Protein AF-A0A6B3UKF0-F1 (afdb_monomer_lite)

Foldseek 3Di:
DDDDDDDDDPPPPPPPPPDVVVVVVVVVVVVVVQVLLQLLQLLLLVVVQVLQVVLCVQPVAGQPLVVQPQVHKAKEKAADPVLLVVCQVVADPVPDDHHYDYCVSNQVSSCVRPHPPDDRDHRPDPDDPDDRRIWMWMDHNQRKIKIKDWGQDDDPFWDDPDNSIIMAMDIDPRDDPPDCVVVPHHDDPQPPVNVVVSNVSSVVSVVVVVVVVVVVPD

Secondary structure (DSSP, 8-state):
-------------------HHHHHHHHHHHHHHHHHHHHHHHHHHHHHHHHHHHHHHHHSS-TTGGGS-TTS-EEEEES-HHHHHHHGGG--TTS----EEEHHHHHHHHHHHH-TT------S-SS-SSS-SSEEEEE-TTS-EEEEEEESS--TT-EEEETTEEEEEEE-SSS----TTTTSSS-----HHHHHHHHHHHHHHHHHHHHHHHHTT-

Radius of gyration: 22.62 Å; chains: 1; bounding box: 67×64×57 Å

Sequence (218 aa):
MSRRWLGAVVAAVALSATSGAGARGLADMEARYQQSASAKRVNDVHKIADLLEAYYARTGRLPLDQRIPPSGYLTVIVGAPKVERRLQPRGNPLGREAPVLASAEMLAALREALGPEVRLPVDPQKAPNGPPNAYYVRFRPNGQYLVTGFLRQPYDFTIQVAPDVYVYALRSEIGDWGDPWDHARVTRQVPQTEREAIRAAGAAEDRRFGQWVDGAGN

Structure (mmCIF, N/CA/C/O backbone):
data_AF-A0A6B3UKF0-F1
#
_entry.id   AF-A0A6B3UKF0-F1
#
loop_
_atom_site.group_PDB
_atom_site.id
_atom_site.type_symbol
_atom_site.label_atom_id
_atom_site.label_alt_id
_atom_site.label_comp_id
_atom_site.label_asym_id
_atom_site.label_entity_id
_atom_site.label_seq_id
_atom_si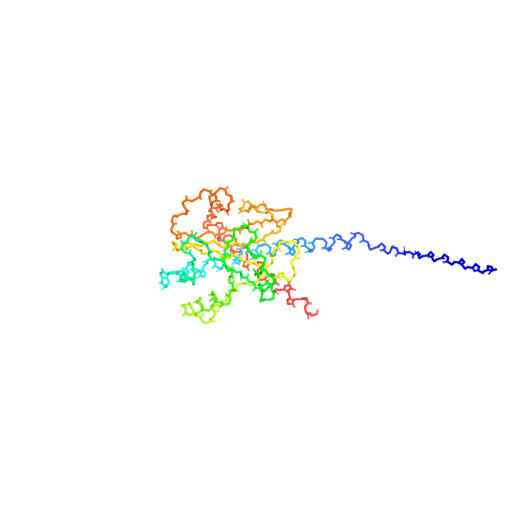te.pdbx_PDB_ins_code
_atom_site.Cartn_x
_atom_site.Cartn_y
_atom_site.Cartn_z
_atom_site.occupancy
_atom_site.B_iso_or_equiv
_atom_site.auth_seq_id
_atom_site.auth_comp_id
_atom_site.auth_asym_id
_atom_site.auth_atom_id
_atom_site.pdbx_PDB_model_num
ATOM 1 N N . MET A 1 1 ? 44.001 46.838 -36.941 1.00 39.31 1 MET A N 1
ATOM 2 C CA . MET A 1 1 ? 44.865 45.893 -37.684 1.00 39.31 1 MET A CA 1
ATOM 3 C C . MET A 1 1 ? 44.690 44.505 -37.099 1.00 39.31 1 MET A C 1
ATOM 5 O O . MET A 1 1 ? 44.694 44.343 -35.889 1.00 39.31 1 MET A O 1
ATOM 9 N N . SER A 1 2 ? 44.428 43.550 -37.981 1.00 40.06 2 SER A N 1
ATOM 10 C CA . SER A 1 2 ? 43.886 42.214 -37.744 1.00 40.06 2 SER A CA 1
ATOM 11 C C . SER A 1 2 ? 44.931 41.181 -37.320 1.00 40.06 2 SER A C 1
ATOM 13 O O . SER A 1 2 ? 45.980 41.083 -37.958 1.00 40.06 2 SER A O 1
ATOM 15 N N . ARG A 1 3 ? 44.580 40.297 -36.379 1.00 41.91 3 ARG A N 1
ATOM 16 C CA . ARG A 1 3 ? 45.147 38.942 -36.311 1.00 41.91 3 ARG A CA 1
ATOM 17 C C . ARG A 1 3 ? 44.027 37.908 -36.222 1.00 41.91 3 ARG A C 1
ATOM 19 O O . ARG A 1 3 ? 43.230 37.900 -35.294 1.00 41.91 3 ARG A O 1
ATOM 26 N N . ARG A 1 4 ? 43.991 37.085 -37.270 1.00 46.22 4 ARG A N 1
ATOM 27 C CA . ARG A 1 4 ? 43.175 35.889 -37.482 1.00 46.22 4 ARG A CA 1
ATOM 28 C C . ARG A 1 4 ? 43.548 34.831 -36.441 1.00 46.22 4 ARG A C 1
ATOM 30 O O . ARG A 1 4 ? 44.738 34.617 -36.235 1.00 46.22 4 ARG A O 1
ATOM 37 N N . TRP A 1 5 ? 42.564 34.124 -35.893 1.00 34.47 5 TRP A N 1
ATOM 38 C CA . TRP A 1 5 ? 42.748 32.778 -35.345 1.00 34.47 5 TRP A CA 1
ATOM 39 C C . TRP A 1 5 ? 41.629 31.883 -35.879 1.00 34.47 5 TRP A C 1
ATOM 41 O O . TRP A 1 5 ? 40.492 31.914 -35.420 1.00 34.47 5 TRP A O 1
ATOM 51 N N . LEU A 1 6 ? 41.980 31.145 -36.931 1.00 40.97 6 LEU A N 1
ATOM 52 C CA . LEU A 1 6 ? 41.299 29.946 -37.400 1.00 40.97 6 LEU A CA 1
ATOM 53 C C . LEU A 1 6 ? 41.787 28.792 -36.523 1.00 40.97 6 LEU A C 1
ATOM 55 O O . LEU A 1 6 ? 42.985 28.531 -36.469 1.00 40.97 6 LEU A O 1
ATOM 59 N N . GLY A 1 7 ? 40.863 28.103 -35.867 1.00 31.27 7 GLY A N 1
ATOM 60 C CA . GLY A 1 7 ? 41.139 26.878 -35.127 1.00 31.27 7 GLY A CA 1
ATOM 61 C C . GLY A 1 7 ? 39.889 26.016 -35.115 1.00 31.27 7 GLY A C 1
ATOM 62 O O . GLY A 1 7 ? 39.153 26.002 -34.136 1.00 31.27 7 GLY A O 1
ATOM 63 N N . ALA A 1 8 ? 39.613 25.358 -36.240 1.00 42.12 8 ALA A N 1
ATOM 64 C CA . ALA A 1 8 ? 38.575 24.345 -36.330 1.00 42.12 8 ALA A CA 1
ATOM 65 C C . ALA A 1 8 ? 39.009 23.120 -35.513 1.00 42.12 8 ALA A C 1
ATOM 67 O O . ALA A 1 8 ? 39.946 22.419 -35.890 1.00 42.12 8 ALA A O 1
ATOM 68 N N . VAL A 1 9 ? 38.328 22.864 -34.397 1.00 35.94 9 VAL A N 1
ATOM 69 C CA . VAL A 1 9 ? 38.415 21.586 -33.687 1.00 35.94 9 VAL A CA 1
ATOM 70 C C . VAL A 1 9 ? 37.334 20.682 -34.268 1.00 35.94 9 VAL A C 1
ATOM 72 O O . VAL A 1 9 ? 36.168 20.758 -33.889 1.00 35.94 9 VAL A O 1
ATOM 75 N N . VAL A 1 10 ? 37.717 19.837 -35.224 1.00 38.47 10 VAL A N 1
ATOM 76 C CA . VAL A 1 10 ? 36.914 18.674 -35.607 1.00 38.47 10 VAL A CA 1
ATOM 77 C C . VAL A 1 10 ? 37.175 17.605 -34.553 1.00 38.47 10 VAL A C 1
ATOM 79 O O . VAL A 1 10 ? 38.181 16.900 -34.598 1.00 38.47 10 VAL A O 1
ATOM 82 N N . ALA A 1 11 ? 36.286 17.510 -33.568 1.00 38.12 11 ALA A N 1
ATOM 83 C CA . ALA A 1 11 ? 36.244 16.358 -32.683 1.00 38.12 11 ALA A CA 1
ATOM 84 C C . ALA A 1 11 ? 35.596 15.201 -33.454 1.00 38.12 11 ALA A C 1
ATOM 86 O O . ALA A 1 11 ? 34.376 15.139 -33.606 1.00 38.12 11 ALA A O 1
ATOM 87 N N . ALA A 1 12 ? 36.423 14.296 -33.973 1.00 39.84 12 ALA A N 1
ATOM 88 C CA . ALA A 1 12 ? 35.963 12.998 -34.435 1.00 39.84 12 ALA A CA 1
ATOM 89 C C . ALA A 1 12 ? 35.474 12.206 -33.212 1.00 39.84 12 ALA A C 1
ATOM 91 O O . ALA A 1 12 ? 36.267 11.641 -32.460 1.00 39.84 12 ALA A O 1
ATOM 92 N N . VAL A 1 13 ? 34.159 12.198 -32.987 1.00 43.94 13 VAL A N 1
ATOM 93 C CA . VAL A 1 13 ? 33.532 11.258 -32.058 1.00 43.94 13 VAL A CA 1
ATOM 94 C C . VAL A 1 13 ? 33.621 9.885 -32.710 1.00 43.94 13 VAL A C 1
ATOM 96 O O . VAL A 1 13 ? 32.847 9.553 -33.606 1.00 43.94 13 VAL A O 1
ATOM 99 N N . ALA A 1 14 ? 34.588 9.086 -32.271 1.00 41.09 14 ALA A N 1
ATOM 100 C CA . ALA A 1 14 ? 34.549 7.652 -32.480 1.00 41.09 14 ALA A CA 1
ATOM 101 C C . ALA A 1 14 ? 33.320 7.116 -31.728 1.00 41.09 14 ALA A C 1
ATOM 103 O O . ALA A 1 14 ? 33.357 6.921 -30.513 1.00 41.09 14 ALA A O 1
ATOM 104 N N . LEU A 1 15 ? 32.206 6.924 -32.443 1.00 42.62 15 LEU A N 1
ATOM 105 C CA . LEU A 1 15 ? 31.130 6.059 -31.978 1.00 42.62 15 LEU A CA 1
ATOM 106 C C . LEU A 1 15 ? 31.713 4.648 -31.900 1.00 42.62 15 LEU A C 1
ATOM 108 O O . LEU A 1 15 ? 31.761 3.919 -32.890 1.00 42.62 15 LEU A O 1
ATOM 112 N N . SER A 1 16 ? 32.174 4.267 -30.714 1.00 48.75 16 SER A N 1
ATOM 113 C CA . SER A 1 16 ? 32.359 2.865 -30.378 1.00 48.75 16 SER A CA 1
ATOM 114 C C . SER A 1 16 ? 31.001 2.195 -30.535 1.00 48.75 16 SER A C 1
ATOM 116 O O . SER A 1 16 ? 30.106 2.391 -29.714 1.00 48.75 16 SER A O 1
ATOM 118 N N . ALA A 1 17 ? 30.835 1.446 -31.624 1.00 46.56 17 ALA A N 1
ATOM 119 C CA . ALA A 1 17 ? 29.723 0.538 -31.815 1.00 46.56 17 ALA A CA 1
ATOM 120 C C . ALA A 1 17 ? 29.789 -0.512 -30.700 1.00 46.56 17 ALA A C 1
ATOM 122 O O . ALA A 1 17 ? 30.439 -1.550 -30.824 1.00 46.56 17 ALA A O 1
ATOM 123 N N . THR A 1 18 ? 29.142 -0.230 -29.572 1.00 51.47 18 THR A N 1
ATOM 124 C CA . THR A 1 18 ? 28.753 -1.261 -28.624 1.00 51.47 18 THR A CA 1
ATOM 125 C C . THR A 1 18 ? 27.880 -2.232 -29.402 1.00 51.47 18 THR A C 1
ATOM 127 O O . THR A 1 18 ? 26.787 -1.896 -29.854 1.00 51.47 18 THR A O 1
ATOM 130 N N . SER A 1 19 ? 28.440 -3.413 -29.663 1.00 54.09 19 SER A N 1
ATOM 131 C CA . SER A 1 19 ? 27.797 -4.484 -30.417 1.00 54.09 19 SER A CA 1
ATOM 132 C C . SER A 1 19 ? 26.326 -4.633 -30.005 1.00 54.09 19 SER A C 1
ATOM 134 O O . SER A 1 19 ? 26.000 -4.683 -28.817 1.00 54.09 19 SER A O 1
ATOM 136 N N . GLY A 1 20 ? 25.416 -4.709 -30.981 1.00 56.34 20 GLY A N 1
ATOM 137 C CA . GLY A 1 20 ? 23.970 -4.805 -30.732 1.00 56.34 20 GLY A CA 1
ATOM 138 C C . GLY A 1 20 ? 23.551 -5.993 -29.847 1.00 56.34 20 GLY A C 1
ATOM 139 O O . GLY A 1 20 ? 22.438 -6.006 -29.330 1.00 56.34 20 GLY A O 1
ATOM 140 N N . ALA A 1 21 ? 24.446 -6.960 -29.619 1.00 59.59 21 ALA A N 1
ATOM 141 C CA . ALA A 1 21 ? 24.271 -8.045 -28.658 1.00 59.59 21 ALA A CA 1
ATOM 142 C C . ALA A 1 21 ? 24.274 -7.558 -27.194 1.00 59.59 21 ALA A C 1
ATOM 144 O O . ALA A 1 21 ? 23.449 -8.010 -26.403 1.00 59.59 21 ALA A O 1
ATOM 145 N N . GLY A 1 22 ? 25.133 -6.594 -26.840 1.00 61.66 22 GLY A N 1
ATOM 146 C CA . GLY A 1 22 ? 25.180 -6.023 -25.488 1.00 61.66 22 GLY A CA 1
ATOM 147 C C . GLY A 1 22 ? 23.946 -5.180 -25.162 1.00 61.66 22 GLY A C 1
ATOM 148 O O . GLY A 1 22 ? 23.395 -5.279 -24.068 1.00 61.66 22 GLY A O 1
ATOM 149 N N . ALA A 1 23 ? 23.452 -4.411 -26.137 1.00 67.44 23 ALA A N 1
ATOM 150 C CA . ALA A 1 23 ? 22.237 -3.613 -25.977 1.00 67.44 23 ALA A CA 1
ATOM 151 C C . ALA A 1 23 ? 20.977 -4.485 -25.809 1.00 67.44 23 ALA A C 1
ATOM 153 O O . ALA A 1 23 ? 20.131 -4.179 -24.971 1.00 67.44 23 ALA A O 1
ATOM 154 N N . ARG A 1 24 ? 20.873 -5.598 -26.555 1.00 71.25 24 ARG A N 1
ATOM 155 C CA . ARG A 1 24 ? 19.777 -6.572 -26.398 1.00 71.25 24 ARG A CA 1
ATOM 156 C C . ARG A 1 24 ? 19.826 -7.281 -25.045 1.00 71.25 24 ARG A C 1
ATOM 158 O O . ARG A 1 24 ? 18.803 -7.356 -24.377 1.00 71.25 24 ARG A O 1
ATOM 165 N N . GLY A 1 25 ? 21.010 -7.710 -24.599 1.00 74.56 25 GLY A N 1
ATOM 166 C CA . GLY A 1 25 ? 21.173 -8.345 -23.287 1.00 74.56 25 GLY A CA 1
ATOM 167 C C . GLY A 1 25 ? 20.751 -7.440 -22.124 1.00 74.56 25 GLY A C 1
ATOM 168 O O . GLY A 1 25 ? 20.039 -7.884 -21.226 1.00 74.56 25 GLY A O 1
ATOM 169 N N . LEU A 1 26 ? 21.117 -6.154 -22.165 1.00 76.69 26 LEU A N 1
ATOM 170 C CA . LEU A 1 26 ? 20.695 -5.176 -21.155 1.00 76.69 26 LEU A CA 1
ATOM 171 C C . LEU A 1 26 ? 19.180 -4.925 -21.176 1.00 76.69 26 LEU A C 1
ATOM 173 O O . LEU A 1 26 ? 18.567 -4.824 -20.114 1.00 76.69 26 LEU A O 1
ATOM 177 N N . ALA A 1 27 ? 18.572 -4.854 -22.363 1.00 80.88 27 ALA A N 1
ATOM 178 C CA . ALA A 1 27 ? 17.128 -4.682 -22.502 1.00 80.88 27 ALA A CA 1
ATOM 179 C C . ALA A 1 27 ? 16.348 -5.885 -21.946 1.00 80.88 27 ALA A C 1
ATOM 181 O O . ALA A 1 27 ? 15.379 -5.696 -21.210 1.00 80.88 27 ALA A O 1
ATOM 182 N N . ASP A 1 28 ? 16.802 -7.110 -22.223 1.00 83.25 28 ASP A N 1
ATOM 183 C CA . ASP A 1 28 ? 16.183 -8.335 -21.703 1.00 83.25 28 ASP A CA 1
ATOM 184 C C . ASP A 1 28 ? 16.311 -8.435 -20.177 1.00 83.25 28 ASP A C 1
ATOM 186 O O . ASP A 1 28 ? 15.369 -8.839 -19.489 1.00 83.25 28 ASP A O 1
ATOM 190 N N . MET A 1 29 ? 17.465 -8.043 -19.625 1.00 81.81 29 MET A N 1
ATOM 191 C CA . MET A 1 29 ? 17.678 -7.993 -18.177 1.00 81.81 29 MET A CA 1
ATOM 192 C C . MET A 1 29 ? 16.766 -6.971 -17.498 1.00 81.81 29 MET A C 1
ATOM 194 O O . MET A 1 29 ? 16.126 -7.301 -16.501 1.00 81.81 29 MET A O 1
ATOM 198 N N . GLU A 1 30 ? 16.662 -5.759 -18.047 1.00 83.56 30 GLU A N 1
ATOM 199 C CA . GLU A 1 30 ? 15.757 -4.726 -17.537 1.00 83.56 30 GLU A CA 1
ATOM 200 C C . GLU A 1 30 ? 14.296 -5.185 -17.626 1.00 83.56 30 GLU A C 1
ATOM 202 O O . GLU A 1 30 ? 13.549 -5.050 -16.660 1.00 83.56 30 GLU A O 1
ATOM 207 N N . ALA A 1 31 ? 13.879 -5.793 -18.740 1.00 83.31 31 ALA A N 1
ATOM 208 C CA . ALA A 1 31 ? 12.517 -6.299 -18.899 1.00 83.31 31 ALA A CA 1
ATOM 209 C C . ALA A 1 31 ? 12.162 -7.344 -17.828 1.00 83.31 31 ALA A C 1
ATOM 211 O O . ALA A 1 31 ? 11.112 -7.240 -17.186 1.00 83.31 31 ALA A O 1
ATOM 212 N N . ARG A 1 32 ? 13.063 -8.304 -17.576 1.00 84.50 32 ARG A N 1
ATOM 213 C CA . ARG A 1 32 ? 12.899 -9.316 -16.519 1.00 84.50 32 ARG A CA 1
ATOM 214 C C . ARG A 1 32 ? 12.873 -8.690 -15.129 1.00 84.50 32 ARG A C 1
ATOM 216 O O . ARG A 1 32 ? 11.999 -9.021 -14.335 1.00 84.50 32 ARG A O 1
ATOM 223 N N . TYR A 1 33 ? 13.781 -7.755 -14.852 1.00 85.56 33 TYR A N 1
ATOM 224 C CA . TYR A 1 33 ? 13.810 -7.032 -13.582 1.00 85.56 33 TYR A CA 1
ATOM 225 C C . TYR A 1 33 ? 12.484 -6.313 -13.314 1.00 85.56 33 TYR A C 1
ATOM 227 O O . TYR A 1 33 ? 11.917 -6.428 -12.228 1.00 85.56 33 TYR A O 1
ATOM 235 N N . GLN A 1 34 ? 11.958 -5.603 -14.312 1.00 85.44 34 GLN A N 1
ATOM 236 C CA . GLN A 1 34 ? 10.700 -4.876 -14.185 1.00 85.44 34 GLN A CA 1
ATOM 237 C C . GLN A 1 34 ? 9.514 -5.831 -14.000 1.00 85.44 34 GLN A C 1
ATOM 239 O O . GLN A 1 34 ? 8.618 -5.530 -13.214 1.00 85.44 34 GLN A O 1
ATOM 244 N N . GLN A 1 35 ? 9.518 -6.990 -14.667 1.00 85.19 35 GLN A N 1
ATOM 245 C CA . GLN A 1 35 ? 8.490 -8.015 -14.489 1.00 85.19 35 GLN A CA 1
ATOM 246 C C . GLN A 1 35 ? 8.479 -8.556 -13.051 1.00 85.19 35 GLN A C 1
ATOM 248 O O . GLN A 1 35 ? 7.430 -8.530 -12.402 1.00 85.19 35 GLN A O 1
ATOM 253 N N . SER A 1 36 ? 9.638 -8.964 -12.525 1.00 85.56 36 SER A N 1
ATOM 254 C CA . SER A 1 36 ? 9.778 -9.421 -11.136 1.00 85.56 36 SER A CA 1
ATOM 255 C C . SER A 1 36 ? 9.404 -8.324 -10.134 1.00 85.56 36 SER A C 1
ATOM 257 O O . SER A 1 36 ? 8.702 -8.585 -9.157 1.00 85.56 36 SER A O 1
ATOM 259 N N . ALA A 1 37 ? 9.801 -7.073 -10.391 1.00 88.12 37 ALA A N 1
ATOM 260 C CA . ALA A 1 37 ? 9.438 -5.936 -9.548 1.00 88.12 37 ALA A CA 1
ATOM 261 C C . ALA A 1 37 ? 7.919 -5.709 -9.512 1.00 88.12 37 ALA A C 1
ATOM 263 O O . ALA A 1 37 ? 7.362 -5.501 -8.435 1.00 88.12 37 ALA A O 1
ATOM 264 N N . SER A 1 38 ? 7.229 -5.796 -10.653 1.00 88.44 38 SER A N 1
ATOM 265 C CA . SER A 1 38 ? 5.769 -5.668 -10.693 1.00 88.44 38 SER A CA 1
ATOM 266 C C . SER A 1 38 ? 5.067 -6.806 -9.952 1.00 88.44 38 SER A C 1
ATOM 268 O O . SER A 1 38 ? 4.157 -6.535 -9.171 1.00 88.44 38 SER A O 1
ATOM 270 N N . ALA A 1 39 ? 5.516 -8.055 -10.107 1.00 87.12 39 ALA A N 1
ATOM 271 C CA . ALA A 1 39 ? 4.970 -9.184 -9.348 1.00 87.12 39 ALA A CA 1
ATOM 272 C C . ALA A 1 39 ? 5.143 -8.985 -7.831 1.00 87.12 39 ALA A C 1
ATOM 274 O O . ALA A 1 39 ? 4.197 -9.154 -7.056 1.00 87.12 39 ALA A O 1
ATOM 275 N N . LYS A 1 40 ? 6.328 -8.530 -7.403 1.00 89.12 40 LYS A N 1
ATOM 276 C CA . LYS A 1 40 ? 6.586 -8.193 -6.002 1.00 89.12 40 LYS A CA 1
ATOM 277 C C . LYS A 1 40 ? 5.673 -7.075 -5.497 1.00 89.12 40 LYS A C 1
ATOM 279 O O . LYS A 1 40 ? 5.151 -7.179 -4.392 1.00 89.12 40 LYS A O 1
ATOM 284 N N . ARG A 1 41 ? 5.445 -6.021 -6.283 1.00 92.06 41 ARG A N 1
ATOM 285 C CA . ARG A 1 41 ? 4.552 -4.912 -5.903 1.00 92.06 41 ARG A CA 1
ATOM 286 C C . ARG A 1 41 ? 3.116 -5.358 -5.691 1.00 92.06 41 ARG A C 1
ATOM 288 O O . ARG A 1 41 ? 2.486 -4.910 -4.739 1.00 92.06 41 ARG A O 1
ATOM 295 N N . VAL A 1 42 ? 2.610 -6.245 -6.545 1.00 90.56 42 VAL A N 1
ATOM 296 C CA . VAL A 1 42 ? 1.283 -6.846 -6.356 1.00 90.56 42 VAL A CA 1
ATOM 297 C C . VAL A 1 42 ? 1.242 -7.605 -5.025 1.00 90.56 42 VAL A C 1
ATOM 299 O O . VAL A 1 42 ? 0.338 -7.386 -4.220 1.00 90.56 42 VAL A O 1
ATOM 302 N N . ASN A 1 43 ? 2.255 -8.429 -4.739 1.00 90.44 43 ASN A N 1
ATOM 303 C CA . ASN A 1 43 ? 2.363 -9.148 -3.466 1.00 90.44 43 ASN A CA 1
ATOM 304 C C . ASN A 1 43 ? 2.444 -8.198 -2.255 1.00 90.44 43 ASN A C 1
ATOM 306 O O . ASN A 1 43 ? 1.788 -8.415 -1.241 1.00 90.44 43 ASN A O 1
ATOM 310 N N . ASP A 1 44 ? 3.208 -7.113 -2.356 1.00 94.81 44 ASP A N 1
ATOM 311 C CA . ASP A 1 44 ? 3.342 -6.113 -1.296 1.00 94.81 44 ASP A CA 1
ATOM 312 C C . ASP A 1 44 ? 2.020 -5.366 -1.030 1.00 94.81 44 ASP A C 1
ATOM 314 O O . ASP A 1 44 ? 1.696 -5.110 0.130 1.00 94.81 44 ASP A O 1
ATOM 318 N N . VAL A 1 45 ? 1.217 -5.081 -2.067 1.00 94.06 45 VAL A N 1
ATOM 319 C CA . VAL A 1 45 ? -0.148 -4.538 -1.914 1.00 94.06 45 VAL A CA 1
ATOM 320 C C . VAL A 1 45 ? -1.023 -5.487 -1.091 1.00 94.06 45 VAL A C 1
ATOM 322 O O . VAL A 1 45 ? -1.705 -5.038 -0.170 1.00 94.06 45 VAL A O 1
ATOM 325 N N . HIS A 1 46 ? -0.961 -6.795 -1.361 1.00 92.50 46 HIS A N 1
ATOM 326 C CA . HIS A 1 46 ? -1.662 -7.796 -0.551 1.00 92.50 46 HIS A CA 1
ATOM 327 C C . HIS A 1 46 ? -1.147 -7.846 0.888 1.00 92.50 46 HIS A C 1
ATOM 329 O O . HIS A 1 46 ? -1.956 -7.818 1.806 1.00 92.50 46 HIS A O 1
ATOM 335 N N . LYS A 1 47 ? 0.175 -7.845 1.103 1.00 94.81 47 LYS A N 1
ATOM 336 C CA . LYS A 1 47 ? 0.765 -7.835 2.454 1.00 94.81 47 LYS A CA 1
ATOM 337 C C . LYS A 1 47 ? 0.292 -6.631 3.272 1.00 94.81 47 LYS A C 1
ATOM 339 O O . LYS A 1 47 ? -0.001 -6.779 4.453 1.00 94.81 47 LYS A O 1
ATOM 344 N N . ILE A 1 48 ? 0.210 -5.446 2.663 1.00 97.12 48 ILE A N 1
ATOM 345 C CA . ILE A 1 48 ? -0.318 -4.253 3.340 1.00 97.12 48 ILE A CA 1
ATOM 346 C C . ILE A 1 48 ? -1.789 -4.460 3.706 1.00 97.12 48 ILE A C 1
ATOM 348 O O . ILE A 1 48 ? -2.148 -4.221 4.852 1.00 97.12 48 ILE A O 1
ATOM 352 N N . ALA A 1 49 ? -2.626 -4.921 2.774 1.00 95.25 49 ALA A N 1
ATOM 353 C CA . ALA A 1 49 ? -4.038 -5.179 3.054 1.00 95.25 49 ALA A CA 1
ATOM 354 C C . ALA A 1 49 ? -4.230 -6.223 4.166 1.00 95.25 49 ALA A C 1
ATOM 356 O O . ALA A 1 49 ? -4.982 -5.973 5.100 1.00 95.25 49 ALA A O 1
ATOM 357 N N . ASP A 1 50 ? -3.487 -7.331 4.133 1.00 94.12 50 ASP A N 1
ATOM 358 C CA . ASP A 1 50 ? -3.547 -8.380 5.157 1.00 94.12 50 ASP A CA 1
ATOM 359 C C . ASP A 1 50 ? -3.193 -7.824 6.557 1.00 94.12 50 ASP A C 1
ATOM 361 O O . ASP A 1 50 ? -3.824 -8.188 7.549 1.00 94.12 50 ASP A O 1
ATOM 365 N N . LEU A 1 51 ? -2.237 -6.887 6.655 1.00 97.44 51 LEU A N 1
ATOM 366 C CA . LEU A 1 51 ? -1.924 -6.189 7.911 1.00 97.44 51 LEU A CA 1
ATOM 367 C C . LEU A 1 51 ? -3.068 -5.279 8.383 1.00 97.44 51 LEU A C 1
ATOM 369 O O . LEU A 1 51 ? -3.313 -5.189 9.587 1.00 97.44 51 LEU A O 1
ATOM 373 N N . LEU A 1 52 ? -3.752 -4.596 7.462 1.00 96.56 52 LEU A N 1
ATOM 374 C CA . LEU A 1 52 ? -4.885 -3.726 7.790 1.00 96.56 52 LEU A CA 1
ATOM 375 C C . LEU A 1 52 ? -6.092 -4.538 8.272 1.00 96.56 52 LEU A C 1
ATOM 377 O O . LEU A 1 52 ? -6.674 -4.188 9.297 1.00 96.56 52 LEU A O 1
ATOM 381 N N . GLU A 1 53 ? -6.416 -5.644 7.601 1.00 93.94 53 GLU A N 1
ATOM 382 C CA . GLU A 1 53 ? -7.490 -6.553 8.025 1.00 93.94 53 GLU A CA 1
ATOM 383 C C . GLU A 1 53 ? -7.164 -7.208 9.374 1.00 93.94 53 GLU A C 1
ATOM 385 O O . GLU A 1 53 ? -8.016 -7.257 10.259 1.00 93.94 53 GLU A O 1
ATOM 390 N N . ALA A 1 54 ? -5.917 -7.644 9.597 1.00 95.19 54 ALA A N 1
ATOM 391 C CA . ALA A 1 54 ? -5.496 -8.189 10.890 1.00 95.19 54 ALA A CA 1
ATOM 392 C C . ALA A 1 54 ? -5.610 -7.153 12.022 1.00 95.19 54 ALA A C 1
ATOM 394 O O . ALA A 1 54 ? -6.052 -7.475 13.128 1.00 95.19 54 ALA A O 1
ATOM 395 N N . TYR A 1 55 ? -5.236 -5.898 11.753 1.00 97.06 55 TYR A N 1
ATOM 396 C CA . TYR A 1 55 ? -5.394 -4.800 12.705 1.00 97.06 55 TYR A CA 1
ATOM 397 C C . TYR A 1 55 ? -6.870 -4.539 13.020 1.00 97.06 55 TYR A C 1
ATOM 399 O O . TYR A 1 55 ? -7.238 -4.417 14.193 1.00 97.06 55 TYR A O 1
ATOM 407 N N . TYR A 1 56 ? -7.721 -4.498 11.992 1.00 95.31 56 TYR A N 1
ATOM 408 C CA . TYR A 1 56 ? -9.159 -4.301 12.149 1.00 95.31 56 TYR A CA 1
ATOM 409 C C . TYR A 1 56 ? -9.801 -5.444 12.938 1.00 95.31 56 TYR A C 1
ATOM 411 O O . TYR A 1 56 ? -10.519 -5.191 13.901 1.00 95.31 56 TYR A O 1
ATOM 419 N N . ALA A 1 57 ? -9.471 -6.698 12.623 1.00 94.44 57 ALA A N 1
ATOM 420 C CA . ALA A 1 57 ? -9.959 -7.867 13.353 1.00 94.44 57 ALA A CA 1
ATOM 421 C C . ALA A 1 57 ? -9.597 -7.825 14.849 1.00 94.44 57 ALA A C 1
ATOM 423 O O . ALA A 1 57 ? -10.355 -8.321 15.681 1.00 94.44 57 ALA A O 1
ATOM 424 N N . ARG A 1 58 ? -8.457 -7.216 15.207 1.00 97.31 58 ARG A N 1
ATOM 425 C CA . ARG A 1 58 ? -8.018 -7.096 16.602 1.00 97.31 58 ARG A CA 1
ATOM 426 C C . ARG A 1 58 ? -8.615 -5.901 17.345 1.00 97.31 58 ARG A C 1
ATOM 428 O O . ARG A 1 58 ? -8.840 -5.996 18.548 1.00 97.31 58 ARG A O 1
ATOM 435 N N . THR A 1 59 ? -8.815 -4.774 16.667 1.00 96.56 59 THR A N 1
ATOM 436 C CA . THR A 1 59 ? -9.143 -3.487 17.313 1.00 96.56 59 THR A CA 1
ATOM 437 C C . THR A 1 59 ? -10.554 -2.979 17.013 1.00 96.56 59 THR A C 1
ATOM 439 O O . THR A 1 59 ? -11.038 -2.074 17.692 1.00 96.56 59 THR A O 1
ATOM 442 N N . GLY A 1 60 ? -11.213 -3.528 15.992 1.00 94.00 60 GLY A N 1
ATOM 443 C CA . GLY A 1 60 ? -12.483 -3.045 15.448 1.00 94.00 60 GLY A CA 1
ATOM 444 C C . GLY A 1 60 ? -12.386 -1.710 14.700 1.00 94.00 60 GLY A C 1
ATOM 445 O O . GLY A 1 60 ? -13.419 -1.123 14.384 1.00 94.00 60 GLY A O 1
ATOM 446 N N . ARG A 1 61 ? -11.174 -1.190 14.455 1.00 94.94 61 ARG A N 1
ATOM 447 C CA . ARG A 1 61 ? -10.924 0.106 13.799 1.00 94.94 61 ARG A CA 1
ATOM 448 C C . ARG A 1 61 ? -9.749 0.012 12.834 1.00 94.94 61 ARG A C 1
ATOM 450 O O . ARG A 1 61 ? -8.962 -0.925 12.895 1.00 94.94 61 ARG A O 1
ATOM 457 N N . LEU A 1 62 ? -9.621 0.984 11.935 1.00 95.06 62 LEU A N 1
ATOM 458 C CA . LEU A 1 62 ? -8.451 1.094 11.063 1.00 95.06 62 LEU A CA 1
ATOM 459 C C . LEU A 1 62 ? -7.288 1.803 11.772 1.00 95.06 62 LEU A C 1
ATOM 461 O O . LEU A 1 62 ? -7.510 2.599 12.690 1.00 95.06 62 LEU A O 1
ATOM 465 N N . PRO A 1 63 ? -6.035 1.584 11.337 1.00 95.69 63 PRO A N 1
ATOM 466 C CA . PRO A 1 63 ? -4.932 2.417 11.786 1.00 95.69 63 PRO A CA 1
ATOM 467 C C . PRO A 1 63 ? -5.211 3.884 11.451 1.00 95.69 63 PRO A C 1
ATOM 469 O O . PRO A 1 63 ? -5.588 4.207 10.326 1.00 95.69 63 PRO A O 1
ATOM 472 N N . LEU A 1 64 ? -4.958 4.776 12.412 1.00 95.38 64 LEU A N 1
ATOM 473 C CA . LEU A 1 64 ? -5.126 6.227 12.253 1.00 95.38 64 LEU A CA 1
ATOM 474 C C . LEU A 1 64 ? -6.580 6.684 12.019 1.00 95.38 64 LEU A C 1
ATOM 476 O O . LEU A 1 64 ? -6.779 7.800 11.544 1.00 95.38 64 LEU A O 1
ATOM 480 N N . ASP A 1 65 ? -7.580 5.870 12.375 1.00 92.88 65 ASP A N 1
ATOM 481 C CA . ASP A 1 65 ? -9.015 6.165 12.220 1.00 92.88 65 ASP A CA 1
ATOM 482 C C . ASP A 1 65 ? -9.406 7.564 12.736 1.00 92.88 65 ASP A C 1
ATOM 484 O O . ASP A 1 65 ? -10.060 8.349 12.054 1.00 92.88 65 ASP A O 1
ATOM 488 N N . GLN A 1 66 ? -8.859 7.956 13.889 1.00 93.06 66 GLN A N 1
ATOM 489 C CA . GLN A 1 66 ? -9.069 9.265 14.515 1.00 93.06 66 GLN A CA 1
ATOM 490 C C . GLN A 1 66 ? -8.530 10.463 13.712 1.00 93.06 66 GLN A C 1
ATOM 492 O O . GLN A 1 66 ? -8.795 11.610 14.065 1.00 93.06 66 GLN A O 1
ATOM 497 N N . ARG A 1 67 ? -7.720 10.221 12.677 1.00 93.12 67 ARG A N 1
ATOM 498 C CA . ARG A 1 67 ? -7.144 11.253 11.802 1.00 93.12 67 ARG A CA 1
ATOM 499 C C . ARG A 1 67 ? -7.825 11.336 10.445 1.00 93.12 67 ARG A C 1
ATOM 501 O O . ARG A 1 67 ? -7.446 12.188 9.641 1.00 93.12 67 ARG A O 1
ATOM 508 N N . ILE A 1 68 ? -8.786 10.461 10.164 1.00 91.19 68 ILE A N 1
ATOM 509 C CA . ILE A 1 68 ? -9.489 10.476 8.889 1.00 91.19 68 ILE A CA 1
ATOM 510 C C . ILE A 1 68 ? -10.477 11.654 8.890 1.00 91.19 68 ILE A C 1
ATOM 512 O O . ILE A 1 68 ? -11.324 11.740 9.781 1.00 91.19 68 ILE A O 1
ATOM 516 N N . PRO A 1 69 ? -10.403 12.580 7.915 1.00 88.25 69 PRO A N 1
ATOM 517 C CA . PRO A 1 69 ? -11.352 13.686 7.835 1.00 88.25 69 PRO A CA 1
ATOM 518 C C . PRO A 1 69 ? -12.786 13.171 7.615 1.00 88.25 69 PRO A C 1
ATOM 520 O O . PRO A 1 69 ? -12.970 12.349 6.717 1.00 88.25 69 PRO A O 1
ATOM 523 N N . PRO A 1 70 ? -13.814 13.689 8.318 1.00 85.00 70 PRO A N 1
ATOM 524 C CA . PRO A 1 70 ? -15.194 13.191 8.215 1.00 85.00 70 PRO A CA 1
ATOM 525 C C . PRO A 1 70 ? -15.785 13.186 6.798 1.00 85.00 70 PRO A C 1
ATOM 527 O O . PRO A 1 70 ? -16.637 12.363 6.482 1.00 85.00 70 PRO A O 1
ATOM 530 N N . SER A 1 71 ? -15.343 14.110 5.943 1.00 78.25 71 SER A N 1
ATOM 531 C CA . SER A 1 71 ? -15.829 14.283 4.570 1.00 78.25 71 SER A CA 1
ATOM 532 C C . SER A 1 71 ? -14.842 13.809 3.499 1.00 78.25 71 SER A C 1
ATOM 534 O O . SER A 1 71 ? -15.068 14.045 2.313 1.00 78.25 71 SER A O 1
ATOM 536 N N . GLY A 1 72 ? -13.729 13.179 3.886 1.00 83.31 72 GLY A N 1
ATOM 537 C CA . GLY A 1 72 ? -12.603 12.969 2.985 1.00 83.31 72 GLY A CA 1
ATOM 538 C C . GLY A 1 72 ? -11.918 11.622 3.130 1.00 83.31 72 GLY A C 1
ATOM 539 O O . GLY A 1 72 ? -12.490 10.628 3.568 1.00 83.31 72 GLY A O 1
ATOM 540 N N . TYR A 1 73 ? -10.661 11.614 2.706 1.00 87.00 73 TYR A N 1
ATOM 541 C CA . TYR A 1 73 ? -9.786 10.457 2.758 1.00 87.00 73 TYR A CA 1
ATOM 542 C C . TYR A 1 73 ? -8.515 10.863 3.485 1.00 87.00 73 TYR A C 1
ATOM 544 O O . TYR A 1 73 ? -8.054 11.995 3.345 1.00 87.00 73 TYR A O 1
ATOM 552 N N . LEU A 1 74 ? -7.914 9.929 4.205 1.00 91.25 74 LEU A N 1
ATOM 553 C CA . LEU A 1 74 ? -6.535 10.042 4.663 1.00 91.25 74 LEU A CA 1
ATOM 554 C C . LEU A 1 74 ? -5.660 9.202 3.736 1.00 91.25 74 LEU A C 1
ATOM 556 O O . LEU A 1 74 ? -6.000 8.054 3.474 1.00 91.25 74 LEU A O 1
ATOM 560 N N . THR A 1 75 ? -4.546 9.742 3.241 1.00 93.00 75 THR A N 1
ATOM 561 C CA . THR A 1 75 ? -3.583 8.972 2.440 1.00 93.00 75 THR A CA 1
ATOM 562 C C . THR A 1 75 ? -2.299 8.736 3.229 1.00 93.00 75 THR A C 1
ATOM 564 O O . THR A 1 75 ? -1.720 9.662 3.784 1.00 93.00 75 THR A O 1
ATOM 567 N N . VAL A 1 76 ? -1.807 7.504 3.234 1.00 94.56 76 VAL A N 1
ATOM 568 C CA . VAL A 1 76 ? -0.484 7.137 3.744 1.00 94.56 76 VAL A CA 1
ATOM 569 C C . VAL A 1 76 ? 0.369 6.659 2.577 1.00 94.56 76 VAL A C 1
ATOM 571 O O . VAL A 1 76 ? -0.050 5.794 1.807 1.00 94.56 76 VAL A O 1
ATOM 574 N N . ILE A 1 77 ? 1.570 7.221 2.444 1.00 93.88 77 ILE A N 1
ATOM 575 C CA . ILE A 1 77 ? 2.565 6.749 1.473 1.00 93.88 77 ILE A CA 1
ATOM 576 C C . ILE A 1 77 ? 3.466 5.750 2.181 1.00 93.88 77 ILE A C 1
ATOM 578 O O . ILE A 1 77 ? 4.096 6.099 3.174 1.00 93.88 77 ILE A O 1
ATOM 582 N N . VAL A 1 78 ? 3.545 4.535 1.648 1.00 95.19 78 VAL A N 1
ATOM 583 C CA . VAL A 1 78 ? 4.387 3.452 2.158 1.00 95.19 78 VAL A CA 1
ATOM 584 C C . VAL A 1 78 ? 5.553 3.234 1.207 1.00 95.19 78 VAL A C 1
ATOM 586 O O . VAL A 1 78 ? 5.375 2.813 0.064 1.00 95.19 78 VAL A O 1
ATOM 589 N N . GLY A 1 79 ? 6.764 3.515 1.670 1.00 92.88 79 GLY A N 1
ATOM 590 C CA . GLY A 1 79 ? 7.975 3.270 0.900 1.00 92.88 79 GLY A CA 1
ATOM 591 C C . GLY A 1 79 ? 9.239 3.493 1.718 1.00 92.88 79 GLY A C 1
ATOM 592 O O . GLY A 1 79 ? 9.231 3.558 2.943 1.00 92.88 79 GLY A O 1
ATOM 593 N N . ALA A 1 80 ? 10.378 3.620 1.040 1.00 92.00 80 ALA A N 1
ATOM 594 C CA . ALA A 1 80 ? 11.605 4.002 1.731 1.00 92.00 80 ALA A CA 1
ATOM 595 C C . ALA A 1 80 ? 11.473 5.443 2.278 1.00 92.00 80 ALA A C 1
ATOM 597 O O . ALA A 1 80 ? 10.961 6.306 1.560 1.00 92.00 80 ALA A O 1
ATOM 598 N N . PRO A 1 81 ? 12.030 5.788 3.457 1.00 91.38 81 PRO A N 1
ATOM 599 C CA . PRO A 1 81 ? 11.862 7.122 4.052 1.00 91.38 81 PRO A CA 1
ATOM 600 C C . PRO A 1 81 ? 12.263 8.292 3.139 1.00 91.38 81 PRO A C 1
ATOM 602 O O . PRO A 1 81 ? 11.651 9.358 3.163 1.00 91.38 81 PRO A O 1
ATOM 605 N N . LYS A 1 82 ? 13.293 8.108 2.300 1.00 90.25 82 LYS A N 1
ATOM 606 C CA . LYS A 1 82 ? 13.698 9.110 1.296 1.00 90.25 82 LYS A CA 1
ATOM 607 C C . LYS A 1 82 ? 12.641 9.296 0.199 1.00 90.25 82 LYS A C 1
ATOM 609 O O . LYS A 1 82 ? 12.461 10.411 -0.281 1.00 90.25 82 LYS A O 1
ATOM 614 N N . VAL A 1 83 ? 11.966 8.219 -0.198 1.00 90.12 83 VAL A N 1
ATOM 615 C CA . VAL A 1 83 ? 10.895 8.232 -1.202 1.00 90.12 83 VAL A CA 1
ATOM 616 C C . VAL A 1 83 ? 9.648 8.893 -0.628 1.00 90.12 83 VAL A C 1
ATOM 618 O O . VAL A 1 83 ? 9.108 9.785 -1.275 1.00 90.12 83 VAL A O 1
ATOM 621 N N . GLU A 1 84 ? 9.249 8.541 0.596 1.00 91.38 84 GLU A N 1
ATOM 622 C CA . GLU A 1 84 ? 8.095 9.152 1.270 1.00 91.38 84 GLU A CA 1
ATOM 623 C C . GLU A 1 84 ? 8.248 10.668 1.375 1.00 91.38 84 GLU A C 1
ATOM 625 O O . GLU A 1 84 ? 7.394 11.400 0.882 1.00 91.38 84 GLU A O 1
ATOM 630 N N . ARG A 1 85 ? 9.387 11.152 1.893 1.00 90.88 85 ARG A N 1
ATOM 631 C CA . ARG A 1 85 ? 9.666 12.597 1.990 1.00 90.88 85 ARG A CA 1
ATOM 632 C C . ARG A 1 85 ? 9.612 13.313 0.642 1.00 90.88 85 ARG A C 1
ATOM 634 O O . ARG A 1 85 ? 9.197 14.462 0.573 1.00 90.88 85 ARG A O 1
ATOM 641 N N . ARG A 1 86 ? 10.042 12.647 -0.434 1.00 88.69 86 ARG A N 1
ATOM 642 C CA . ARG A 1 86 ? 10.005 13.208 -1.792 1.00 88.69 86 ARG A CA 1
ATOM 643 C C . ARG A 1 86 ? 8.582 13.266 -2.354 1.00 88.69 86 ARG A C 1
ATOM 645 O O . ARG A 1 86 ? 8.286 14.159 -3.142 1.00 88.69 86 ARG A O 1
ATOM 652 N N . LEU A 1 87 ? 7.737 12.292 -2.019 1.00 87.12 87 LEU A N 1
ATOM 653 C CA . LEU A 1 87 ? 6.392 12.156 -2.581 1.00 87.12 87 LEU A CA 1
ATOM 654 C C . LEU A 1 87 ? 5.323 12.894 -1.769 1.00 87.12 87 LEU A C 1
ATOM 656 O O . LEU A 1 87 ? 4.366 13.368 -2.368 1.00 87.12 87 LEU A O 1
ATOM 660 N N . GLN A 1 88 ? 5.497 13.059 -0.456 1.00 86.12 88 GLN A N 1
ATOM 661 C CA . GLN A 1 88 ? 4.539 13.748 0.419 1.00 86.12 88 GLN A CA 1
ATOM 662 C C . GLN A 1 88 ? 4.084 15.123 -0.101 1.00 86.12 88 GLN A C 1
ATOM 664 O O . GLN A 1 88 ? 2.875 15.332 -0.184 1.00 86.12 88 GLN A O 1
ATOM 669 N N . PRO A 1 89 ? 4.979 16.036 -0.538 1.00 84.50 89 PRO A N 1
ATOM 670 C CA . PRO A 1 89 ? 4.558 17.350 -1.031 1.00 84.50 89 PRO A CA 1
ATOM 671 C C . PRO A 1 89 ? 3.801 17.292 -2.361 1.00 84.50 89 PRO A C 1
ATOM 673 O O . PRO A 1 89 ? 3.123 18.244 -2.726 1.00 84.50 89 PRO A O 1
ATOM 676 N N . ARG A 1 90 ? 3.945 16.195 -3.116 1.00 79.38 90 ARG A N 1
ATOM 677 C CA . ARG A 1 90 ? 3.291 16.004 -4.420 1.00 79.38 90 ARG A CA 1
ATOM 678 C C . ARG A 1 90 ? 1.861 15.490 -4.280 1.00 79.38 90 ARG A C 1
ATOM 680 O O . ARG A 1 90 ? 1.153 15.406 -5.278 1.00 79.38 90 ARG A O 1
ATOM 687 N N . GLY A 1 91 ? 1.450 15.139 -3.063 1.00 71.50 91 GLY A N 1
ATOM 688 C CA . GLY A 1 91 ? 0.121 14.631 -2.790 1.00 71.50 91 GLY A CA 1
ATOM 689 C C . GLY A 1 91 ? -0.126 13.250 -3.395 1.00 71.50 91 GLY A C 1
ATOM 690 O O . GLY A 1 91 ? 0.771 12.427 -3.598 1.00 71.50 91 GLY A O 1
ATOM 691 N N . ASN A 1 92 ? -1.398 12.993 -3.653 1.00 68.69 92 ASN A N 1
ATOM 692 C CA . ASN A 1 92 ? -1.886 11.736 -4.179 1.00 68.69 92 ASN A CA 1
ATOM 693 C C . ASN A 1 92 ? -1.807 11.727 -5.721 1.00 68.69 92 ASN A C 1
ATOM 695 O O . ASN A 1 92 ? -2.441 12.574 -6.353 1.00 68.69 92 ASN A O 1
ATOM 699 N N . PRO A 1 93 ? -1.129 10.749 -6.355 1.00 67.00 93 PRO A N 1
ATOM 700 C CA . PRO A 1 93 ? -1.016 10.672 -7.814 1.00 67.00 93 PRO A CA 1
ATOM 701 C C . PRO A 1 93 ? -2.354 10.473 -8.541 1.00 67.00 93 PRO A C 1
ATOM 703 O O . PRO A 1 93 ? -2.399 10.636 -9.754 1.00 67.00 93 PRO A O 1
ATOM 706 N N . LEU A 1 94 ? -3.445 10.141 -7.836 1.00 65.31 94 LEU A N 1
ATOM 707 C CA . LEU A 1 94 ? -4.787 10.058 -8.432 1.00 65.31 94 LEU A CA 1
ATOM 708 C C . LEU A 1 94 ? -5.630 11.331 -8.212 1.00 65.31 94 LEU A C 1
ATOM 710 O O . LEU A 1 94 ? -6.854 11.273 -8.293 1.00 65.31 94 LEU A O 1
ATOM 714 N N . GLY A 1 95 ? -5.000 12.469 -7.898 1.00 61.66 95 GLY A N 1
ATOM 715 C CA . GLY A 1 95 ? -5.596 13.803 -8.055 1.00 61.66 95 GLY A CA 1
ATOM 716 C C . GLY A 1 95 ? -6.642 14.231 -7.020 1.00 61.66 95 GLY A C 1
ATOM 717 O O . GLY A 1 95 ? -7.210 15.307 -7.165 1.00 61.66 95 GLY A O 1
ATOM 718 N N . ARG A 1 96 ? -6.909 13.435 -5.975 1.00 64.25 96 ARG A N 1
ATOM 719 C CA . ARG A 1 96 ? -7.777 13.858 -4.861 1.00 64.25 96 ARG A CA 1
ATOM 720 C C . ARG A 1 96 ? -6.949 14.476 -3.742 1.00 64.25 96 ARG A C 1
ATOM 722 O O . ARG A 1 96 ? -6.042 13.814 -3.229 1.00 64.25 96 ARG A O 1
ATOM 729 N N . GLU A 1 97 ? -7.293 15.703 -3.357 1.00 69.19 97 GLU A N 1
ATOM 730 C CA . GLU A 1 97 ? -6.753 16.349 -2.163 1.00 69.19 97 GLU A CA 1
ATOM 731 C C . GLU A 1 97 ? -7.146 15.541 -0.924 1.00 69.19 97 GLU A C 1
ATOM 733 O O . GLU A 1 97 ? -8.318 15.304 -0.639 1.00 69.19 97 GLU A O 1
ATOM 738 N N . ALA A 1 98 ? -6.133 15.060 -0.218 1.00 77.62 98 ALA A N 1
ATOM 739 C CA . ALA A 1 98 ? -6.259 14.303 1.011 1.00 77.62 98 ALA A CA 1
ATOM 740 C C . ALA A 1 98 ? -5.025 14.623 1.856 1.00 77.62 98 ALA A C 1
ATOM 742 O O . ALA A 1 98 ? -3.929 14.710 1.289 1.00 77.62 98 ALA A O 1
ATOM 743 N N . PRO A 1 99 ? -5.154 14.770 3.186 1.00 87.06 99 PRO A N 1
ATOM 744 C CA . PRO A 1 99 ? -3.995 14.786 4.061 1.00 87.06 99 PRO A CA 1
ATOM 745 C C . PRO A 1 99 ? -3.112 13.573 3.767 1.00 87.06 99 PRO A C 1
ATOM 747 O O . PRO A 1 99 ? -3.603 12.446 3.656 1.00 87.06 99 PRO A O 1
ATOM 750 N N . VAL A 1 100 ? -1.813 13.820 3.607 1.00 89.25 100 VAL A N 1
ATOM 751 C CA . VAL A 1 100 ? -0.826 12.774 3.345 1.00 89.25 100 VAL A CA 1
ATOM 752 C C . VAL A 1 100 ? 0.059 12.615 4.571 1.00 89.25 100 VAL A C 1
ATOM 754 O O . VAL A 1 100 ? 0.713 13.569 4.987 1.00 89.25 100 VAL A O 1
ATOM 757 N N . LEU A 1 101 ? 0.106 11.407 5.128 1.00 89.94 101 LEU A N 1
ATOM 758 C CA . LEU A 1 101 ? 0.970 11.063 6.255 1.00 89.94 101 LEU A CA 1
ATOM 759 C C . LEU A 1 101 ? 2.106 10.125 5.837 1.00 89.94 101 LEU A C 1
ATOM 761 O O . LEU A 1 101 ? 2.048 9.431 4.816 1.00 89.94 101 LEU A O 1
ATOM 765 N N . ALA A 1 102 ? 3.167 10.130 6.645 1.00 88.31 102 ALA A N 1
ATOM 766 C CA . ALA A 1 102 ? 4.258 9.166 6.543 1.00 88.31 102 ALA A CA 1
ATOM 767 C C . ALA A 1 102 ? 3.796 7.775 6.991 1.00 88.31 102 ALA A C 1
ATOM 769 O O . ALA A 1 102 ? 2.947 7.652 7.879 1.00 88.31 102 ALA A O 1
ATOM 770 N N . SER A 1 103 ? 4.418 6.721 6.462 1.00 95.50 103 SER A N 1
ATOM 771 C CA . SER A 1 103 ? 4.083 5.354 6.878 1.00 95.50 103 SER A CA 1
ATOM 772 C C . SER A 1 103 ? 4.486 5.044 8.316 1.00 95.50 103 SER A C 1
ATOM 774 O O . SER A 1 103 ? 3.937 4.120 8.909 1.00 95.50 103 SER A O 1
ATOM 776 N N . ALA A 1 104 ? 5.405 5.825 8.896 1.00 96.38 104 ALA A N 1
ATOM 777 C CA . ALA A 1 104 ? 5.895 5.631 10.258 1.00 96.38 104 ALA A CA 1
ATOM 778 C C . ALA A 1 104 ? 4.769 5.638 11.304 1.00 96.38 104 ALA A C 1
ATOM 780 O O . ALA A 1 104 ? 4.796 4.826 12.226 1.00 96.38 104 ALA A O 1
ATOM 781 N N . GLU A 1 105 ? 3.763 6.503 11.146 1.00 95.06 105 GLU A N 1
ATOM 782 C CA . GLU A 1 105 ? 2.633 6.579 12.080 1.00 95.06 105 GLU A CA 1
ATOM 783 C C . GLU A 1 105 ? 1.717 5.358 11.952 1.00 95.06 105 GLU A C 1
ATOM 785 O O . GLU A 1 105 ? 1.336 4.753 12.952 1.00 95.06 105 GLU A O 1
ATOM 790 N N . MET A 1 106 ? 1.428 4.942 10.716 1.00 97.50 106 MET A N 1
ATOM 791 C CA . MET A 1 106 ? 0.663 3.723 10.453 1.00 97.50 106 MET A CA 1
ATOM 792 C C . MET A 1 106 ? 1.400 2.486 10.982 1.00 97.50 106 MET A C 1
ATOM 794 O O . MET A 1 106 ? 0.793 1.630 11.614 1.00 97.50 106 MET A O 1
ATOM 798 N N . LEU A 1 107 ? 2.718 2.404 10.778 1.00 98.06 107 LEU A N 1
ATOM 799 C CA . LEU A 1 107 ? 3.551 1.314 11.282 1.00 98.06 107 LEU A CA 1
ATOM 800 C C . LEU A 1 107 ? 3.587 1.273 12.813 1.00 98.06 107 LEU A C 1
ATOM 802 O O . LEU A 1 107 ? 3.592 0.183 13.380 1.00 98.06 107 LEU A O 1
ATOM 806 N N . ALA A 1 108 ? 3.620 2.428 13.480 1.00 97.81 108 ALA A N 1
ATOM 807 C CA . ALA A 1 108 ? 3.557 2.496 14.936 1.00 97.81 108 ALA A CA 1
ATOM 808 C C . ALA A 1 108 ? 2.235 1.916 15.456 1.00 97.81 108 ALA A C 1
ATOM 810 O O . ALA A 1 108 ? 2.269 1.014 16.290 1.00 97.81 108 ALA A O 1
ATOM 811 N N . ALA A 1 109 ? 1.101 2.341 14.885 1.00 97.88 109 ALA A N 1
ATOM 812 C CA . ALA A 1 109 ? -0.211 1.793 15.224 1.00 97.88 109 ALA A CA 1
ATOM 813 C C . ALA A 1 109 ? -0.273 0.277 14.968 1.00 97.88 109 ALA A C 1
ATOM 815 O O . ALA A 1 109 ? -0.661 -0.488 15.846 1.00 97.88 109 ALA A O 1
ATOM 816 N N . LEU A 1 110 ? 0.184 -0.182 13.797 1.00 98.38 110 LEU A N 1
ATOM 817 C CA . LEU A 1 110 ? 0.224 -1.609 13.472 1.00 98.38 110 LEU A CA 1
ATOM 818 C C . LEU A 1 110 ? 1.046 -2.406 14.491 1.00 98.38 110 LEU A C 1
ATOM 820 O O . LEU A 1 110 ? 0.595 -3.454 14.937 1.00 98.38 110 LEU A O 1
ATOM 824 N N . ARG A 1 111 ? 2.225 -1.918 14.891 1.00 98.38 111 ARG A N 1
ATOM 825 C CA . ARG A 1 111 ? 3.082 -2.606 15.870 1.00 98.38 111 ARG A CA 1
ATOM 826 C C . ARG A 1 111 ? 2.490 -2.643 17.271 1.00 98.38 111 ARG A C 1
ATOM 828 O O . ARG A 1 111 ? 2.708 -3.623 17.973 1.00 98.38 111 ARG A O 1
ATOM 835 N N . GLU A 1 112 ? 1.760 -1.606 17.664 1.00 98.00 112 GLU A N 1
ATOM 836 C CA . GLU A 1 112 ? 1.073 -1.553 18.955 1.00 98.00 112 GLU A CA 1
ATOM 837 C C . GLU A 1 112 ? 0.030 -2.671 19.080 1.00 98.00 112 GLU A C 1
ATOM 839 O O . GLU A 1 112 ? -0.008 -3.366 20.092 1.00 98.00 112 GLU A O 1
ATOM 844 N N . ALA A 1 113 ? -0.777 -2.895 18.039 1.00 97.94 113 ALA A N 1
ATOM 845 C CA . ALA A 1 113 ? -1.818 -3.920 18.075 1.00 97.94 113 ALA A CA 1
ATOM 846 C C . ALA A 1 113 ? -1.316 -5.316 17.677 1.00 97.94 113 ALA A C 1
ATOM 848 O O . ALA A 1 113 ? -1.760 -6.320 18.232 1.00 97.94 113 ALA A O 1
ATOM 849 N N . LEU A 1 114 ? -0.438 -5.422 16.680 1.00 98.12 114 LEU A N 1
ATOM 850 C CA . LEU A 1 114 ? -0.077 -6.707 16.073 1.00 98.12 114 LEU A CA 1
ATOM 851 C C . LEU A 1 114 ? 1.237 -7.284 16.602 1.00 98.12 114 LEU A C 1
ATOM 853 O O . LEU A 1 114 ? 1.355 -8.503 16.624 1.00 98.12 114 LEU A O 1
ATOM 857 N N . GLY A 1 115 ? 2.161 -6.443 17.075 1.00 98.06 115 GLY A N 1
ATOM 858 C CA . GLY A 1 115 ? 3.459 -6.861 17.609 1.00 98.06 115 GLY A CA 1
ATOM 859 C C . GLY A 1 115 ? 4.654 -6.112 16.993 1.00 98.06 115 GLY A C 1
ATOM 860 O O . GLY A 1 115 ? 4.577 -5.586 15.874 1.00 98.06 115 GLY A O 1
ATOM 861 N N . PRO A 1 116 ? 5.796 -6.031 17.706 1.00 96.62 116 PRO A N 1
ATOM 862 C CA . PRO A 1 116 ? 6.974 -5.264 17.288 1.00 96.62 116 PRO A CA 1
ATOM 863 C C . PRO A 1 116 ? 7.658 -5.797 16.023 1.00 96.62 116 PRO A C 1
ATOM 865 O O . PRO A 1 116 ? 8.450 -5.081 15.404 1.00 96.62 116 PRO A O 1
ATOM 868 N N . GLU A 1 117 ? 7.389 -7.033 15.621 1.00 96.88 117 GLU A N 1
ATOM 869 C CA . GLU A 1 117 ? 7.900 -7.693 14.422 1.00 96.88 117 GLU A CA 1
ATOM 870 C C . GLU A 1 117 ? 7.248 -7.191 13.132 1.00 96.88 117 GLU A C 1
ATOM 872 O O . GLU A 1 117 ? 7.863 -7.315 12.074 1.00 96.88 117 GLU A O 1
ATOM 877 N N . VAL A 1 118 ? 6.087 -6.528 13.194 1.00 97.31 118 VAL A N 1
ATOM 878 C CA . VAL A 1 118 ? 5.417 -6.008 11.994 1.00 97.31 118 VAL A CA 1
ATOM 879 C C . VAL A 1 118 ? 6.320 -5.048 11.219 1.00 97.31 118 VAL A C 1
ATOM 881 O O . VAL A 1 118 ? 6.986 -4.161 11.778 1.00 97.31 118 VAL A O 1
ATOM 884 N N . ARG A 1 119 ? 6.369 -5.246 9.901 1.00 96.88 119 ARG A N 1
ATOM 885 C CA . ARG A 1 119 ? 7.100 -4.424 8.933 1.00 96.88 119 ARG A CA 1
ATOM 886 C C . ARG A 1 119 ? 6.181 -4.108 7.762 1.00 96.88 119 ARG A C 1
ATOM 888 O O . ARG A 1 119 ? 5.442 -4.974 7.307 1.00 96.88 119 ARG A O 1
ATOM 895 N N . LEU A 1 120 ? 6.280 -2.883 7.255 1.00 96.56 120 LEU A N 1
ATOM 896 C CA . LEU A 1 120 ? 5.678 -2.523 5.977 1.00 96.56 120 LEU A CA 1
ATOM 897 C C . LEU A 1 120 ? 6.648 -2.855 4.837 1.00 96.56 120 LEU A C 1
ATOM 899 O O . LEU A 1 120 ? 7.863 -2.712 5.016 1.00 96.56 120 LEU A O 1
ATOM 903 N N . PRO A 1 121 ? 6.141 -3.300 3.677 1.00 95.50 121 PRO A N 1
ATOM 904 C CA . PRO A 1 121 ? 6.989 -3.575 2.532 1.00 95.50 121 PRO A CA 1
ATOM 905 C C . PRO A 1 121 ? 7.604 -2.289 1.975 1.00 95.50 121 PRO A C 1
ATOM 907 O O . PRO A 1 121 ? 7.017 -1.209 2.030 1.00 95.50 121 PRO A O 1
ATOM 910 N N . VAL A 1 122 ? 8.791 -2.432 1.392 1.00 92.06 122 VAL A N 1
ATOM 911 C CA . VAL A 1 122 ? 9.494 -1.367 0.676 1.00 92.06 122 VAL A CA 1
ATOM 912 C C . VAL A 1 122 ? 9.673 -1.813 -0.768 1.00 92.06 122 VAL A C 1
ATOM 914 O O . VAL A 1 122 ? 10.072 -2.951 -1.026 1.00 92.06 122 VAL A O 1
ATOM 917 N N . ASP A 1 123 ? 9.369 -0.913 -1.701 1.00 88.94 123 ASP A N 1
ATOM 918 C CA . ASP A 1 123 ? 9.575 -1.150 -3.127 1.00 88.94 123 ASP A CA 1
ATOM 919 C C . ASP A 1 123 ? 11.061 -1.457 -3.409 1.00 88.94 123 ASP A C 1
ATOM 921 O O . ASP A 1 123 ? 11.936 -0.723 -2.933 1.00 88.94 123 ASP A O 1
ATOM 925 N N . PRO A 1 124 ? 11.379 -2.524 -4.165 1.00 78.44 124 PRO A N 1
ATOM 926 C CA . PRO A 1 124 ? 12.763 -2.890 -4.464 1.00 78.44 124 PRO A CA 1
ATOM 927 C C . PRO A 1 124 ? 13.481 -1.857 -5.349 1.00 78.44 124 PRO A C 1
ATOM 929 O O . PRO A 1 124 ? 14.715 -1.821 -5.376 1.00 78.44 124 PRO A O 1
ATOM 932 N N . GLN A 1 125 ? 12.751 -1.012 -6.083 1.00 82.06 125 GLN A N 1
ATOM 933 C CA . GLN A 1 125 ? 13.342 0.004 -6.945 1.00 82.06 125 GLN A CA 1
ATOM 934 C C . GLN A 1 125 ? 13.843 1.185 -6.117 1.00 82.06 125 GLN A C 1
ATOM 936 O O . GLN A 1 125 ? 13.079 1.893 -5.463 1.00 82.06 125 GLN A O 1
ATOM 941 N N . LYS A 1 126 ? 15.150 1.453 -6.187 1.00 73.50 126 LYS A N 1
ATOM 942 C CA . LYS A 1 126 ? 15.781 2.589 -5.489 1.00 73.50 126 LYS A CA 1
ATOM 943 C C . LYS A 1 126 ? 15.524 3.931 -6.184 1.00 73.50 126 LYS A C 1
ATOM 945 O O . LYS A 1 126 ? 15.482 4.967 -5.521 1.00 73.50 126 LYS A O 1
ATOM 950 N N . ALA A 1 127 ? 15.340 3.913 -7.502 1.00 71.31 127 ALA A N 1
ATOM 951 C CA . ALA A 1 127 ? 15.034 5.079 -8.319 1.00 71.31 127 ALA A CA 1
ATOM 952 C C . ALA A 1 127 ? 13.754 4.822 -9.130 1.00 71.31 127 ALA A C 1
ATOM 954 O O . ALA A 1 127 ? 13.586 3.716 -9.643 1.00 71.31 127 ALA A O 1
ATOM 955 N N . PRO A 1 128 ? 12.853 5.812 -9.252 1.00 64.69 128 PRO A N 1
ATOM 956 C CA . PRO A 1 128 ? 11.679 5.673 -10.100 1.00 64.69 128 PRO A CA 1
ATOM 957 C C . PRO A 1 128 ? 12.120 5.652 -11.568 1.00 64.69 128 PRO A C 1
ATOM 959 O O . PRO A 1 128 ? 12.701 6.623 -12.049 1.00 64.69 128 PRO A O 1
ATOM 962 N N . ASN A 1 129 ? 11.843 4.557 -12.275 1.00 69.44 129 ASN A N 1
ATOM 963 C CA . ASN A 1 129 ? 11.984 4.463 -13.729 1.00 69.44 129 ASN A CA 1
ATOM 964 C C . ASN A 1 129 ? 10.583 4.455 -14.363 1.00 69.44 129 ASN A C 1
ATOM 966 O O . ASN A 1 129 ? 10.104 3.413 -14.804 1.00 69.44 129 ASN A O 1
ATOM 970 N N . GLY A 1 130 ? 9.891 5.600 -14.292 1.00 74.75 130 GLY A N 1
ATOM 971 C CA . GLY A 1 130 ? 8.478 5.747 -14.662 1.00 74.75 130 GLY A CA 1
ATOM 972 C C . GLY A 1 130 ? 7.566 5.886 -13.432 1.00 74.75 130 GLY A C 1
ATOM 973 O O . GLY A 1 130 ? 7.476 6.991 -12.889 1.00 74.75 130 GLY A O 1
ATOM 974 N N . PRO A 1 131 ? 6.889 4.812 -12.974 1.00 76.69 131 PRO A N 1
ATOM 975 C CA . PRO A 1 131 ? 5.950 4.876 -11.855 1.00 76.69 131 PRO A CA 1
ATOM 976 C C . PRO A 1 131 ? 6.608 5.231 -10.506 1.00 76.69 131 PRO A C 1
ATOM 978 O O . PRO A 1 131 ? 7.801 4.972 -10.301 1.00 76.69 131 PRO A O 1
ATOM 981 N N . PRO A 1 132 ? 5.837 5.776 -9.541 1.00 81.75 132 PRO A N 1
ATOM 982 C CA . PRO A 1 132 ? 6.296 5.929 -8.164 1.00 81.75 132 PRO A CA 1
ATOM 983 C C . PRO A 1 132 ? 6.713 4.581 -7.561 1.00 81.75 132 PRO A C 1
ATOM 985 O O . PRO A 1 132 ? 5.967 3.609 -7.620 1.00 81.75 132 PRO A O 1
ATOM 988 N N . ASN A 1 133 ? 7.881 4.546 -6.922 1.00 88.50 133 ASN A N 1
ATOM 989 C CA . ASN A 1 133 ? 8.395 3.391 -6.184 1.00 88.50 133 ASN A CA 1
ATOM 990 C C . ASN A 1 133 ? 7.874 3.372 -4.732 1.00 88.50 133 ASN A C 1
ATOM 992 O O . ASN A 1 133 ? 8.651 3.364 -3.774 1.00 88.50 133 ASN A O 1
ATOM 996 N N . ALA A 1 134 ? 6.555 3.485 -4.581 1.00 92.50 134 ALA A N 1
ATOM 997 C CA . ALA A 1 134 ? 5.854 3.522 -3.303 1.00 92.50 134 ALA A CA 1
ATOM 998 C C . ALA A 1 134 ? 4.428 2.977 -3.448 1.00 92.50 134 ALA A C 1
ATOM 1000 O O . ALA A 1 134 ? 3.842 3.007 -4.533 1.00 92.50 134 ALA A O 1
ATOM 1001 N N . TYR A 1 135 ? 3.863 2.543 -2.327 1.00 93.94 135 TYR A N 1
ATOM 1002 C CA . TYR A 1 135 ? 2.465 2.153 -2.206 1.00 93.94 135 TYR A CA 1
ATOM 1003 C C . TYR A 1 135 ? 1.658 3.283 -1.569 1.00 93.94 135 TYR A C 1
ATOM 1005 O O . TYR A 1 135 ? 2.182 4.078 -0.786 1.00 93.94 135 TYR A O 1
ATOM 1013 N N . TYR A 1 136 ? 0.372 3.345 -1.891 1.00 93.31 136 TYR A N 1
ATOM 1014 C CA . TYR A 1 136 ? -0.544 4.350 -1.362 1.00 93.31 136 TYR A CA 1
ATOM 1015 C C . TYR A 1 136 ? -1.697 3.650 -0.663 1.00 93.31 136 TYR A C 1
ATOM 1017 O O . TYR A 1 136 ? -2.397 2.854 -1.283 1.00 93.31 136 TYR A O 1
ATOM 1025 N N . VAL A 1 137 ? -1.903 3.957 0.612 1.00 94.12 137 VAL A N 1
ATOM 1026 C CA . VAL A 1 137 ? -3.039 3.469 1.394 1.00 94.12 137 VAL A CA 1
ATOM 1027 C C . VAL A 1 137 ? -3.984 4.631 1.618 1.00 94.12 137 VAL A C 1
ATOM 1029 O O . VAL A 1 137 ? -3.568 5.669 2.125 1.00 94.12 137 VAL A O 1
ATOM 1032 N N . ARG A 1 138 ? -5.246 4.484 1.231 1.00 91.94 138 ARG A N 1
ATOM 1033 C CA . ARG A 1 138 ? -6.293 5.458 1.531 1.00 91.94 138 ARG A CA 1
ATOM 1034 C C . ARG A 1 138 ? -7.233 4.896 2.560 1.00 91.94 138 ARG A C 1
ATOM 1036 O O . ARG A 1 138 ? -7.674 3.770 2.388 1.00 91.94 138 ARG A O 1
ATOM 1043 N N . PHE A 1 139 ? -7.584 5.701 3.546 1.00 92.19 139 PHE A N 1
ATOM 1044 C CA . PHE A 1 139 ? -8.574 5.375 4.558 1.00 92.19 139 PHE A CA 1
ATOM 1045 C C . PHE A 1 139 ? -9.794 6.280 4.420 1.00 92.19 139 PHE A C 1
ATOM 1047 O O . PHE A 1 139 ? -9.654 7.463 4.089 1.00 92.19 139 PHE A O 1
ATOM 1054 N N . ARG A 1 140 ? -10.976 5.721 4.682 1.00 89.56 140 ARG A N 1
ATOM 1055 C CA . ARG A 1 140 ? -12.264 6.420 4.714 1.00 89.56 140 ARG A CA 1
ATOM 1056 C C . ARG A 1 140 ? -12.870 6.365 6.123 1.00 89.56 140 ARG A C 1
ATOM 1058 O O . ARG A 1 140 ? -12.644 5.384 6.829 1.00 89.56 140 ARG A O 1
ATOM 1065 N N . PRO A 1 141 ? -13.700 7.354 6.507 1.00 86.56 141 PRO A N 1
ATOM 1066 C CA . PRO A 1 141 ? -14.313 7.419 7.840 1.00 86.56 141 PRO A CA 1
ATOM 1067 C C . PRO A 1 141 ? -15.223 6.239 8.195 1.00 86.56 141 PRO A C 1
ATOM 1069 O O . PRO A 1 141 ? -15.516 6.009 9.359 1.00 86.56 141 PRO A O 1
ATOM 1072 N N . ASN A 1 142 ? -15.711 5.503 7.198 1.00 85.81 142 ASN A N 1
ATOM 1073 C CA . ASN A 1 142 ? -16.600 4.356 7.377 1.00 85.81 142 ASN A CA 1
ATOM 1074 C C . ASN A 1 142 ? -15.847 3.027 7.577 1.00 85.81 142 ASN A C 1
ATOM 1076 O O . ASN A 1 142 ? -16.440 1.965 7.405 1.00 85.81 142 ASN A O 1
ATOM 1080 N N . GLY A 1 143 ? -14.549 3.064 7.892 1.00 87.38 143 GLY A N 1
ATOM 1081 C CA . GLY A 1 143 ? -13.749 1.854 8.092 1.00 87.38 143 GLY A CA 1
ATOM 1082 C C . GLY A 1 143 ? -13.246 1.206 6.798 1.00 87.38 143 GLY A C 1
ATOM 1083 O O . GLY A 1 143 ? -12.697 0.109 6.845 1.00 87.38 143 GLY A O 1
ATOM 1084 N N . GLN A 1 144 ? -13.404 1.864 5.646 1.00 90.19 144 GLN A N 1
ATOM 1085 C CA . GLN A 1 144 ? -12.897 1.368 4.364 1.00 90.19 144 GLN A CA 1
ATOM 1086 C C . GLN A 1 144 ? -11.465 1.795 4.087 1.00 90.19 144 GLN A C 1
ATOM 1088 O O . GLN A 1 144 ? -11.034 2.888 4.470 1.00 90.19 144 GLN A O 1
ATOM 1093 N N . TYR A 1 145 ? -10.756 0.977 3.309 1.00 92.06 145 TYR A N 1
ATOM 1094 C CA . TYR A 1 145 ? -9.452 1.351 2.786 1.00 92.06 145 TYR A CA 1
ATOM 1095 C C . TYR A 1 145 ? -9.203 0.892 1.345 1.00 92.06 145 TYR A C 1
ATOM 1097 O O . TYR A 1 145 ? -9.780 -0.077 0.862 1.00 92.06 145 TYR A O 1
ATOM 1105 N N . LEU A 1 146 ? -8.285 1.572 0.658 1.00 91.81 146 LEU A N 1
ATOM 1106 C CA . LEU A 1 146 ? -7.774 1.189 -0.660 1.00 91.81 146 LEU A CA 1
ATOM 1107 C C . LEU A 1 146 ? -6.246 1.186 -0.636 1.00 91.81 146 LEU A C 1
ATOM 1109 O O . LEU A 1 146 ? -5.636 2.222 -0.378 1.00 91.81 146 LEU A O 1
ATOM 1113 N N . VAL A 1 147 ? -5.624 0.054 -0.951 1.00 93.31 147 VAL A N 1
ATOM 1114 C CA . VAL A 1 147 ? -4.171 -0.064 -1.128 1.00 93.31 147 VAL A CA 1
ATOM 1115 C C . VAL A 1 147 ? -3.861 -0.054 -2.616 1.00 93.31 147 VAL A C 1
ATOM 1117 O O . VAL A 1 147 ? -4.457 -0.807 -3.374 1.00 93.31 147 VAL A O 1
ATOM 1120 N N . THR A 1 148 ? -2.935 0.793 -3.051 1.00 92.62 148 THR A N 1
ATOM 1121 C CA . THR A 1 148 ? -2.576 0.970 -4.462 1.00 92.62 148 THR A CA 1
ATOM 1122 C C . THR A 1 148 ? -1.074 0.799 -4.666 1.00 92.62 148 THR A C 1
ATOM 1124 O O . THR A 1 148 ? -0.277 1.360 -3.912 1.00 92.62 148 THR A O 1
ATOM 1127 N N . GLY A 1 149 ? -0.688 0.073 -5.713 1.00 92.31 149 GLY A N 1
ATOM 1128 C CA . GLY A 1 149 ? 0.684 -0.053 -6.203 1.00 92.31 149 GLY A CA 1
ATOM 1129 C C . GLY A 1 149 ? 0.766 0.242 -7.701 1.00 92.31 149 GLY A C 1
ATOM 1130 O O . GLY A 1 149 ? -0.163 -0.051 -8.455 1.00 92.31 149 GLY A O 1
ATOM 1131 N N . PHE A 1 150 ? 1.881 0.828 -8.137 1.00 90.50 150 PHE A N 1
ATOM 1132 C CA . PHE A 1 150 ? 2.103 1.185 -9.539 1.00 90.50 150 PHE A CA 1
ATOM 1133 C C . PHE A 1 150 ? 3.042 0.191 -10.226 1.00 90.50 150 PHE A C 1
ATOM 1135 O O . PHE A 1 150 ? 4.165 -0.053 -9.784 1.00 90.50 150 PHE A O 1
ATOM 1142 N N . LEU A 1 151 ? 2.590 -0.375 -11.336 1.00 90.25 151 LEU A N 1
ATOM 1143 C CA . LEU A 1 151 ? 3.287 -1.393 -12.111 1.00 90.25 151 LEU A CA 1
ATOM 1144 C C . LEU A 1 151 ? 3.743 -0.816 -13.451 1.00 90.25 151 LEU A C 1
ATOM 1146 O O . LEU A 1 151 ? 3.180 0.160 -13.948 1.00 90.25 151 LEU A O 1
ATOM 1150 N N . ARG A 1 152 ? 4.763 -1.440 -14.042 1.00 87.31 152 ARG A N 1
ATOM 1151 C CA . ARG A 1 152 ? 5.233 -1.097 -15.393 1.00 87.31 152 ARG A CA 1
ATOM 1152 C C . ARG A 1 152 ? 4.654 -2.017 -16.468 1.00 87.31 152 ARG A C 1
ATOM 1154 O O . ARG A 1 152 ? 4.607 -1.652 -17.635 1.00 87.31 152 ARG A O 1
ATOM 1161 N N . GLN A 1 153 ? 4.209 -3.206 -16.071 1.00 85.44 153 GLN A N 1
ATOM 1162 C CA . GLN A 1 153 ? 3.619 -4.197 -16.960 1.00 85.44 153 GLN A CA 1
ATOM 1163 C C . GLN A 1 153 ? 2.095 -4.203 -16.830 1.00 85.44 153 GLN A C 1
ATOM 1165 O O . GLN A 1 153 ? 1.590 -4.069 -15.709 1.00 85.44 153 GLN A O 1
ATOM 1170 N N . PRO A 1 154 ? 1.376 -4.415 -17.945 1.00 88.06 154 PRO A N 1
ATOM 1171 C CA . PRO A 1 154 ? -0.045 -4.702 -17.903 1.00 88.06 154 PRO A CA 1
ATOM 1172 C C . PRO A 1 154 ? -0.299 -6.080 -17.288 1.00 88.06 154 PRO A C 1
ATOM 1174 O O . PRO A 1 154 ? 0.416 -7.044 -17.561 1.00 88.06 154 PRO A O 1
ATOM 1177 N N . TYR A 1 155 ? -1.373 -6.160 -16.516 1.00 83.50 155 TYR A N 1
ATOM 1178 C CA . TYR A 1 155 ? -2.048 -7.396 -16.127 1.00 83.50 155 TYR A CA 1
ATOM 1179 C C . TYR A 1 155 ? -3.552 -7.226 -16.357 1.00 83.50 155 TYR A C 1
ATOM 1181 O O . TYR A 1 155 ? -4.056 -6.100 -16.298 1.00 83.50 155 TYR A O 1
ATOM 1189 N N . ASP A 1 156 ? -4.283 -8.328 -16.528 1.00 84.56 156 ASP A N 1
ATOM 11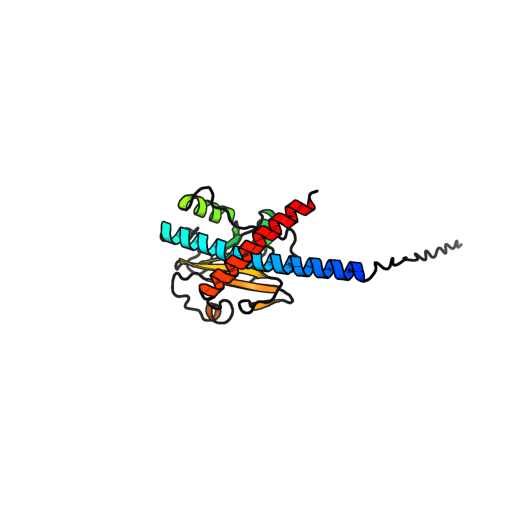90 C CA . ASP A 1 156 ? -5.741 -8.315 -16.755 1.00 84.56 156 ASP A CA 1
ATOM 1191 C C . ASP A 1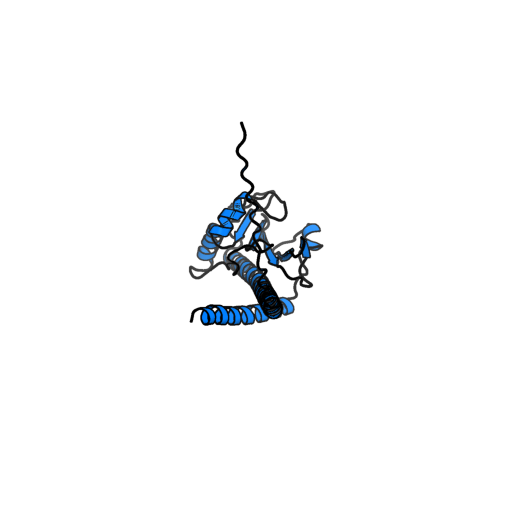 156 ? -6.532 -7.633 -15.622 1.00 84.56 156 ASP A C 1
ATOM 1193 O O . ASP A 1 156 ? -7.663 -7.193 -15.812 1.00 84.56 156 ASP A O 1
ATOM 1197 N N . PHE A 1 157 ? -5.935 -7.536 -14.431 1.00 80.50 157 PHE A N 1
ATOM 1198 C CA . PHE A 1 157 ? -6.502 -6.910 -13.234 1.00 80.50 157 PHE A CA 1
ATOM 1199 C C . PHE A 1 157 ? -5.954 -5.498 -12.950 1.00 80.50 157 PHE A C 1
ATOM 1201 O O . PHE A 1 157 ? -6.173 -4.957 -11.866 1.00 80.50 157 PHE A O 1
ATOM 1208 N N . THR A 1 158 ? -5.213 -4.899 -13.884 1.00 86.06 158 THR A N 1
ATOM 1209 C CA . THR A 1 158 ? -4.661 -3.539 -13.745 1.00 86.06 158 THR A CA 1
ATOM 1210 C C . THR A 1 158 ? -5.332 -2.572 -14.704 1.00 86.06 158 THR A C 1
ATOM 1212 O O . THR A 1 158 ? -5.845 -2.988 -15.740 1.00 86.06 158 THR A O 1
ATOM 1215 N N . ILE A 1 159 ? -5.268 -1.268 -14.416 1.00 85.31 159 ILE A N 1
ATOM 1216 C CA . ILE A 1 159 ? -5.578 -0.254 -15.435 1.00 85.31 159 ILE A CA 1
ATOM 1217 C C . ILE A 1 159 ? -4.405 0.655 -15.733 1.00 85.31 159 ILE A C 1
ATOM 1219 O O . ILE A 1 159 ? -3.694 1.118 -14.844 1.00 85.31 159 ILE A O 1
ATOM 1223 N N . GLN A 1 160 ? -4.237 0.925 -17.022 1.00 88.19 160 GLN A N 1
ATOM 1224 C CA . GLN A 1 160 ? -3.269 1.875 -17.524 1.00 88.19 160 GLN A CA 1
ATOM 1225 C C . GLN A 1 160 ? -3.712 3.307 -17.209 1.00 88.19 160 GLN A C 1
ATOM 1227 O O . GLN A 1 160 ? -4.807 3.726 -17.581 1.00 88.19 160 GLN A O 1
ATOM 1232 N N . VAL A 1 161 ? -2.848 4.065 -16.539 1.00 82.44 161 VAL A N 1
ATOM 1233 C CA . VAL A 1 161 ? -3.098 5.472 -16.175 1.00 82.44 161 VAL A CA 1
ATOM 1234 C C . VAL A 1 161 ? -2.153 6.444 -16.880 1.00 82.44 161 VAL A C 1
ATOM 1236 O O . VAL A 1 161 ? -2.442 7.635 -16.941 1.00 82.44 161 VAL A O 1
ATOM 1239 N N . ALA A 1 162 ? -1.043 5.948 -17.431 1.00 84.81 162 ALA A N 1
ATOM 1240 C CA . ALA A 1 162 ? -0.135 6.684 -18.310 1.00 84.81 162 ALA A CA 1
ATOM 1241 C C . ALA A 1 162 ? 0.635 5.691 -19.213 1.00 84.81 162 ALA A C 1
ATOM 1243 O O . ALA A 1 162 ? 0.549 4.477 -18.984 1.00 84.81 162 ALA A O 1
ATOM 1244 N N . PRO A 1 163 ? 1.394 6.156 -20.227 1.00 87.62 163 PRO A N 1
ATOM 1245 C CA . PRO A 1 163 ? 2.294 5.288 -20.988 1.00 87.62 163 PRO A CA 1
ATOM 1246 C C . PRO A 1 163 ? 3.213 4.503 -20.045 1.00 87.62 163 PRO A C 1
ATOM 1248 O O . PRO A 1 163 ? 3.861 5.095 -19.186 1.00 87.62 163 PRO A O 1
ATOM 1251 N N . ASP A 1 164 ? 3.205 3.174 -20.169 1.00 85.75 164 ASP A N 1
ATOM 1252 C CA . ASP A 1 164 ? 3.954 2.234 -19.319 1.00 85.75 164 ASP A CA 1
ATOM 1253 C C . ASP A 1 164 ? 3.705 2.347 -17.799 1.00 85.75 164 ASP A C 1
ATOM 1255 O O . ASP A 1 164 ? 4.523 1.895 -16.996 1.00 85.75 164 ASP A O 1
ATOM 1259 N N . VAL A 1 165 ? 2.576 2.933 -17.380 1.00 87.75 165 VAL A N 1
ATOM 1260 C CA . VAL A 1 165 ? 2.176 3.023 -15.970 1.00 87.75 165 VAL A CA 1
ATOM 1261 C C . VAL A 1 165 ? 0.800 2.409 -15.781 1.00 87.75 165 VAL A C 1
ATOM 1263 O O . VAL A 1 165 ? -0.214 2.931 -16.254 1.00 87.75 165 VAL A O 1
ATOM 1266 N N . TYR A 1 166 ? 0.775 1.330 -15.012 1.00 89.69 166 TYR A N 1
ATOM 1267 C CA . TYR A 1 166 ? -0.418 0.579 -14.663 1.00 89.69 166 TYR A CA 1
ATOM 1268 C C . TYR A 1 166 ? -0.654 0.665 -13.161 1.00 89.69 166 TYR A C 1
ATOM 1270 O O . TYR A 1 166 ? 0.284 0.723 -12.368 1.00 89.69 166 TYR A O 1
ATOM 1278 N N . VAL A 1 167 ? -1.913 0.681 -12.756 1.00 89.56 167 VAL A N 1
ATOM 1279 C CA . VAL A 1 167 ? -2.317 0.701 -11.356 1.00 89.56 167 VAL A CA 1
ATOM 1280 C C . VAL A 1 167 ? -2.916 -0.645 -11.005 1.00 89.56 167 VAL A C 1
ATOM 1282 O O . VAL A 1 167 ? -3.856 -1.100 -11.657 1.00 89.56 167 VAL A O 1
ATOM 1285 N N . TYR A 1 168 ? -2.378 -1.249 -9.950 1.00 90.25 168 TYR A N 1
ATOM 1286 C CA . TYR A 1 168 ? -3.040 -2.307 -9.208 1.00 90.25 168 TYR A CA 1
ATOM 1287 C C . TYR A 1 168 ? -3.573 -1.733 -7.905 1.00 90.25 168 TYR A C 1
ATOM 1289 O O . TYR A 1 168 ? -2.854 -1.016 -7.202 1.00 90.25 168 TYR A O 1
ATOM 1297 N N . ALA A 1 169 ? -4.812 -2.056 -7.564 1.00 90.12 169 ALA A N 1
ATOM 1298 C CA . ALA A 1 169 ? -5.385 -1.632 -6.306 1.00 90.12 169 ALA A CA 1
ATOM 1299 C C . ALA A 1 169 ? -6.238 -2.730 -5.684 1.00 90.12 169 ALA A C 1
ATOM 1301 O O . ALA A 1 169 ? -6.884 -3.517 -6.372 1.00 90.12 169 ALA A O 1
ATOM 1302 N N . LEU A 1 170 ? -6.242 -2.745 -4.359 1.00 89.19 170 LEU A N 1
ATOM 1303 C CA . LEU A 1 170 ? -6.981 -3.682 -3.540 1.00 89.19 170 LEU A CA 1
ATOM 1304 C C . LEU A 1 170 ? -7.795 -2.895 -2.520 1.00 89.19 170 LEU A C 1
ATOM 1306 O O . LEU A 1 170 ? -7.244 -2.130 -1.726 1.00 89.19 170 LEU A O 1
ATOM 1310 N N . ARG A 1 171 ? -9.113 -3.063 -2.575 1.00 88.50 171 ARG A N 1
ATOM 1311 C CA . ARG A 1 171 ? -10.057 -2.430 -1.652 1.00 88.50 171 ARG A CA 1
ATOM 1312 C C . ARG A 1 171 ? -10.366 -3.350 -0.475 1.00 88.50 171 ARG A C 1
ATOM 1314 O O . ARG A 1 171 ? -10.331 -4.569 -0.640 1.00 88.50 171 ARG A O 1
ATOM 1321 N N . SER A 1 172 ? -10.699 -2.762 0.668 1.00 86.00 172 SER A N 1
ATOM 1322 C CA . SER A 1 172 ? -11.213 -3.490 1.827 1.00 86.00 172 SER A CA 1
ATOM 1323 C C . SER A 1 172 ? -12.527 -4.192 1.500 1.00 86.00 172 SER A C 1
ATOM 1325 O O . SER A 1 172 ? -13.355 -3.675 0.740 1.00 86.00 172 SER A O 1
ATOM 1327 N N . GLU A 1 173 ? -12.737 -5.344 2.128 1.00 77.94 173 GLU A N 1
ATOM 1328 C CA . GLU A 1 173 ? -14.039 -6.029 2.141 1.00 77.94 173 GLU A CA 1
ATOM 1329 C C . GLU A 1 173 ? -14.958 -5.468 3.243 1.00 77.94 173 GLU A C 1
ATOM 1331 O O . GLU A 1 173 ? -16.153 -5.751 3.280 1.00 77.94 173 GLU A O 1
ATOM 1336 N N . ILE A 1 174 ? -14.407 -4.610 4.105 1.00 70.12 174 ILE A N 1
ATOM 1337 C CA . ILE A 1 174 ? -15.120 -3.877 5.149 1.00 70.12 174 ILE A CA 1
ATOM 1338 C C . ILE A 1 174 ? -16.020 -2.800 4.517 1.00 70.12 174 ILE A C 1
ATOM 1340 O O . ILE A 1 174 ? -15.521 -1.904 3.838 1.00 70.12 174 ILE A O 1
ATOM 1344 N N . GLY A 1 175 ? -17.329 -2.854 4.794 1.00 63.88 175 GLY A N 1
ATOM 1345 C CA . GLY A 1 175 ? -18.322 -1.821 4.450 1.00 63.88 175 GLY A CA 1
ATOM 1346 C C . GLY A 1 175 ? -18.767 -1.770 2.976 1.00 63.88 175 GLY A C 1
ATOM 1347 O O . GLY A 1 175 ? -18.118 -2.322 2.092 1.00 63.88 175 GLY A O 1
ATOM 1348 N N . ASP A 1 176 ? -19.860 -1.050 2.692 1.00 69.88 176 ASP A N 1
ATOM 1349 C CA . ASP A 1 176 ? -20.370 -0.822 1.324 1.00 69.88 176 ASP A CA 1
ATOM 1350 C C . ASP A 1 176 ? -19.751 0.434 0.686 1.00 69.88 176 ASP A C 1
ATOM 1352 O O . ASP A 1 176 ? -19.720 1.510 1.290 1.00 69.88 176 ASP A O 1
ATOM 1356 N N . TRP A 1 177 ? -19.178 0.292 -0.510 1.00 66.56 177 TRP A N 1
ATOM 1357 C CA . TRP A 1 177 ? -18.375 1.329 -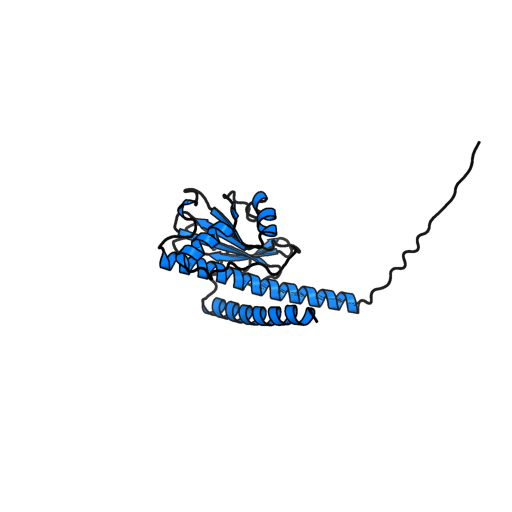1.165 1.00 66.56 177 TRP A CA 1
ATOM 1358 C C . TRP A 1 177 ? -19.217 2.427 -1.822 1.00 66.56 177 TRP A C 1
ATOM 1360 O O . TRP A 1 177 ? -18.722 3.551 -1.934 1.00 66.56 177 TRP A O 1
ATOM 1370 N N . GLY A 1 178 ? -20.472 2.138 -2.192 1.00 59.75 178 GLY A N 1
ATOM 1371 C CA . GLY A 1 178 ? -21.498 3.106 -2.611 1.00 59.75 178 GLY A CA 1
ATOM 1372 C C . GLY A 1 178 ? -21.217 3.988 -3.847 1.00 59.75 178 GLY A C 1
ATOM 1373 O O . GLY A 1 178 ? -22.157 4.590 -4.358 1.00 59.75 178 GLY A O 1
ATOM 1374 N N . ASP A 1 179 ? -19.977 4.083 -4.351 1.00 55.78 179 ASP A N 1
ATOM 1375 C CA . ASP A 1 179 ? -19.578 4.959 -5.468 1.00 55.78 179 ASP A CA 1
ATOM 1376 C C . ASP A 1 179 ? -19.122 4.143 -6.705 1.00 55.78 179 ASP A C 1
ATOM 1378 O O . ASP A 1 179 ? -18.176 3.351 -6.626 1.00 55.78 179 ASP A O 1
ATOM 1382 N N . PRO A 1 180 ? -19.754 4.315 -7.883 1.00 43.47 180 PRO A N 1
ATOM 1383 C CA . PRO A 1 180 ? -19.417 3.577 -9.102 1.00 43.47 180 PRO A CA 1
ATOM 1384 C C . PRO A 1 180 ? -18.026 3.886 -9.686 1.00 43.47 180 PRO A C 1
ATOM 1386 O O . PRO A 1 180 ? -17.501 3.056 -10.439 1.00 43.47 180 PRO A O 1
ATOM 1389 N N . TRP A 1 181 ? -17.375 5.001 -9.325 1.00 45.19 181 TRP A N 1
ATOM 1390 C CA . TRP A 1 181 ? -15.968 5.224 -9.703 1.00 45.19 181 TRP A CA 1
ATOM 1391 C C . TRP A 1 181 ? -14.993 4.285 -8.971 1.00 45.19 181 TRP A C 1
ATOM 1393 O O . TRP A 1 181 ? -13.905 4.030 -9.491 1.00 45.19 181 TRP A O 1
ATOM 1403 N N . ASP A 1 182 ? -15.408 3.692 -7.844 1.00 50.84 182 ASP A N 1
ATOM 1404 C CA . ASP A 1 182 ? -14.666 2.641 -7.131 1.00 50.84 182 ASP A CA 1
ATOM 1405 C C . ASP A 1 182 ? -14.936 1.225 -7.685 1.00 50.84 182 ASP A C 1
ATOM 1407 O O . ASP A 1 182 ? -14.160 0.301 -7.431 1.00 50.84 182 ASP A O 1
ATOM 1411 N N . HIS A 1 183 ? -15.992 1.041 -8.490 1.00 43.06 183 HIS A N 1
ATOM 1412 C CA . HIS A 1 183 ? -16.365 -0.253 -9.079 1.00 43.06 183 HIS A CA 1
ATOM 1413 C C . HIS A 1 183 ? -15.877 -0.455 -10.521 1.00 43.06 183 HIS A C 1
ATOM 1415 O O . HIS A 1 183 ? -15.510 -1.567 -10.887 1.00 43.06 183 HIS A O 1
ATOM 1421 N N . ALA A 1 184 ? -15.882 0.587 -11.358 1.00 37.62 184 ALA A N 1
ATOM 1422 C CA . ALA A 1 184 ? -15.817 0.399 -12.813 1.00 37.62 184 ALA A CA 1
ATOM 1423 C C . ALA A 1 184 ? -14.404 0.371 -13.420 1.00 37.62 184 ALA A C 1
ATOM 1425 O O . ALA A 1 184 ? -14.256 0.020 -14.589 1.00 37.62 184 ALA A O 1
ATOM 1426 N N . ARG A 1 185 ? -13.363 0.768 -12.676 1.00 44.06 185 ARG A N 1
ATOM 1427 C CA . ARG A 1 185 ? -11.988 0.778 -13.210 1.00 44.06 185 ARG A CA 1
ATOM 1428 C C . ARG A 1 185 ? -10.980 0.088 -12.301 1.00 44.06 185 ARG A C 1
ATOM 1430 O O . ARG A 1 185 ? -10.143 -0.641 -12.794 1.00 44.06 185 ARG A O 1
ATOM 1437 N N . VAL A 1 186 ? -11.065 0.249 -10.987 1.00 49.16 186 VAL A N 1
ATOM 1438 C CA . VAL A 1 186 ? -9.907 0.004 -10.111 1.00 49.16 186 VAL A CA 1
ATOM 1439 C C . VAL A 1 186 ? -9.846 -1.400 -9.502 1.00 49.16 186 VAL A C 1
ATOM 1441 O O . VAL A 1 186 ? -8.785 -1.808 -9.042 1.00 49.16 186 VAL A O 1
ATOM 1444 N N . THR A 1 187 ? -10.930 -2.178 -9.534 1.00 46.41 187 THR A N 1
ATOM 1445 C CA . THR A 1 187 ? -10.951 -3.500 -8.896 1.00 46.41 187 THR A CA 1
ATOM 1446 C C . THR A 1 187 ? -11.797 -4.501 -9.676 1.00 46.41 187 THR A C 1
ATOM 1448 O O . THR A 1 187 ? -13.017 -4.553 -9.541 1.00 46.41 187 THR A O 1
ATOM 1451 N N . ARG A 1 188 ? -11.149 -5.406 -10.418 1.00 48.97 188 ARG A N 1
ATOM 1452 C CA . ARG A 1 188 ? -11.700 -6.763 -10.472 1.00 48.97 188 ARG A CA 1
ATOM 1453 C C . ARG A 1 188 ? -11.566 -7.299 -9.048 1.00 48.97 188 ARG A C 1
ATOM 1455 O O . ARG A 1 188 ? -10.474 -7.238 -8.485 1.00 48.97 188 ARG A O 1
ATOM 1462 N N . GLN A 1 189 ? -12.650 -7.782 -8.439 1.00 53.47 189 GLN A N 1
ATOM 1463 C CA . GLN A 1 189 ? -12.499 -8.641 -7.265 1.00 53.47 189 GLN A CA 1
ATOM 1464 C C . GLN A 1 189 ? -11.662 -9.833 -7.720 1.00 53.47 189 GLN A C 1
ATOM 1466 O O . GLN A 1 189 ? -12.158 -10.695 -8.439 1.00 53.47 189 GLN A O 1
ATOM 1471 N N . VAL A 1 190 ? -10.375 -9.821 -7.373 1.00 54.25 190 VAL A N 1
ATOM 1472 C CA . VAL A 1 190 ? -9.468 -10.933 -7.638 1.00 54.25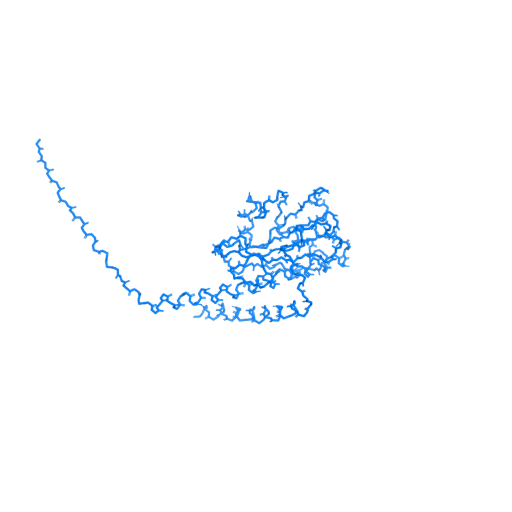 190 VAL A CA 1
ATOM 1473 C C . VAL A 1 190 ? -9.997 -12.097 -6.801 1.00 54.25 190 VAL A C 1
ATOM 1475 O O . VAL A 1 190 ? -9.995 -11.969 -5.566 1.00 54.25 190 VAL A O 1
ATOM 1478 N N . PRO A 1 191 ? -10.515 -13.175 -7.423 1.00 63.56 191 PRO A N 1
ATOM 1479 C CA . PRO A 1 191 ? -11.014 -14.334 -6.698 1.00 63.56 191 PRO A CA 1
ATOM 1480 C C . PRO A 1 191 ? -9.940 -14.860 -5.752 1.00 63.56 191 PRO A C 1
ATOM 1482 O O . PRO A 1 191 ? -8.749 -14.754 -6.047 1.00 63.56 191 PRO A O 1
ATOM 1485 N N . GLN A 1 192 ? -10.339 -15.446 -4.624 1.00 65.75 192 GLN A N 1
ATOM 1486 C CA . GLN A 1 192 ? -9.389 -15.960 -3.633 1.00 65.75 192 GLN A CA 1
ATOM 1487 C C . GLN A 1 192 ? -8.326 -16.881 -4.261 1.00 65.75 192 GLN A C 1
ATOM 1489 O O . GLN A 1 192 ? -7.146 -16.745 -3.956 1.00 65.75 192 GLN A O 1
ATOM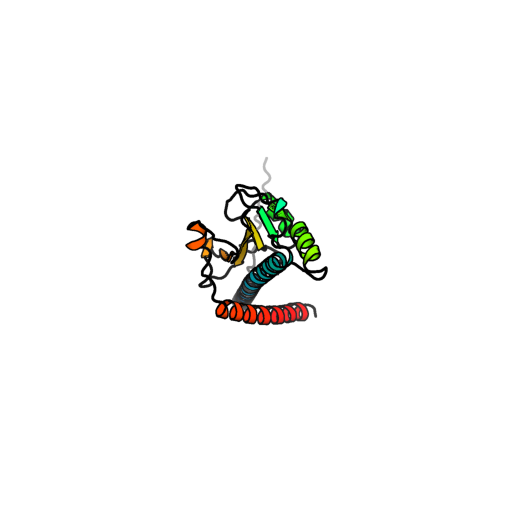 1494 N N . THR A 1 193 ? -8.722 -17.734 -5.207 1.00 68.75 193 THR A N 1
ATOM 1495 C CA . THR A 1 193 ? -7.821 -18.623 -5.956 1.00 68.75 193 THR A CA 1
ATOM 1496 C C . THR A 1 193 ? -6.761 -17.869 -6.765 1.00 68.75 193 THR A C 1
ATOM 1498 O O . THR A 1 193 ? -5.602 -18.273 -6.814 1.00 68.75 193 THR A O 1
ATOM 1501 N N . GLU A 1 194 ? -7.122 -16.740 -7.373 1.00 64.75 194 GLU A N 1
ATOM 1502 C CA . GLU A 1 194 ? -6.192 -15.886 -8.113 1.00 64.75 194 GLU A CA 1
ATOM 1503 C C . GLU A 1 194 ? -5.283 -15.106 -7.149 1.00 64.75 194 GLU A C 1
ATOM 1505 O O . GLU A 1 194 ? -4.083 -14.998 -7.399 1.00 64.75 194 GLU A O 1
ATOM 1510 N N . ARG A 1 195 ? -5.795 -14.668 -5.986 1.00 65.19 195 ARG A N 1
ATOM 1511 C CA . ARG A 1 195 ? -4.964 -14.081 -4.915 1.00 65.19 195 ARG A CA 1
ATOM 1512 C C . ARG A 1 195 ? -3.917 -15.080 -4.422 1.00 65.19 195 ARG A C 1
ATOM 1514 O O . ARG A 1 195 ? -2.762 -14.713 -4.227 1.00 65.19 195 ARG A O 1
ATOM 1521 N N . GLU A 1 196 ? -4.301 -16.339 -4.231 1.00 72.12 196 GLU A N 1
ATOM 1522 C CA . GLU A 1 196 ? -3.401 -17.421 -3.821 1.00 72.12 196 GLU A CA 1
ATOM 1523 C C . GLU A 1 196 ? -2.335 -17.708 -4.886 1.00 72.12 196 GLU A C 1
ATOM 1525 O O . GLU A 1 196 ? -1.155 -17.813 -4.549 1.00 72.12 196 GLU A O 1
ATOM 1530 N N . ALA A 1 197 ? -2.710 -17.739 -6.168 1.00 68.69 197 ALA A N 1
ATOM 1531 C CA . ALA A 1 197 ? -1.764 -17.896 -7.273 1.00 68.69 197 ALA A CA 1
ATOM 1532 C C . ALA A 1 197 ? -0.769 -16.724 -7.356 1.00 68.69 197 ALA A C 1
ATOM 1534 O O . ALA A 1 197 ? 0.439 -16.939 -7.480 1.00 68.69 197 ALA A O 1
ATOM 1535 N N . ILE A 1 198 ? -1.255 -15.488 -7.216 1.00 65.56 198 ILE A N 1
ATOM 1536 C CA . ILE A 1 198 ? -0.434 -14.272 -7.172 1.00 65.56 198 ILE A CA 1
ATOM 1537 C C . ILE A 1 198 ? 0.528 -14.307 -5.979 1.00 65.56 198 ILE A C 1
ATOM 1539 O O . ILE A 1 198 ? 1.713 -14.015 -6.140 1.00 65.56 198 ILE A O 1
ATOM 1543 N N . ARG A 1 199 ? 0.059 -14.706 -4.789 1.00 68.00 199 ARG A N 1
ATOM 1544 C CA . ARG A 1 199 ? 0.908 -14.874 -3.597 1.00 68.00 199 ARG A CA 1
ATOM 1545 C C . ARG A 1 199 ? 1.977 -15.939 -3.817 1.00 68.00 199 ARG A C 1
ATOM 1547 O O . ARG A 1 199 ? 3.137 -15.705 -3.485 1.00 68.00 199 ARG A O 1
ATOM 1554 N N . ALA A 1 200 ? 1.614 -17.087 -4.388 1.00 69.75 200 ALA A N 1
ATOM 1555 C CA . ALA A 1 200 ? 2.552 -18.170 -4.671 1.00 69.75 200 ALA A CA 1
ATOM 1556 C C . ALA A 1 200 ? 3.638 -17.729 -5.668 1.00 69.75 200 ALA A C 1
ATOM 1558 O O . ALA A 1 200 ? 4.825 -17.968 -5.431 1.00 69.75 200 ALA A O 1
ATOM 1559 N N . ALA A 1 201 ? 3.248 -17.019 -6.731 1.00 66.31 201 ALA A N 1
ATOM 1560 C CA . ALA A 1 201 ? 4.173 -16.436 -7.698 1.00 66.31 201 ALA A CA 1
ATOM 1561 C C . ALA A 1 201 ? 5.075 -15.371 -7.051 1.00 66.31 201 ALA A C 1
ATOM 1563 O O . ALA A 1 201 ? 6.295 -15.417 -7.204 1.00 66.31 201 ALA A O 1
ATOM 1564 N N . GLY A 1 202 ? 4.503 -14.467 -6.252 1.00 66.00 202 GLY A N 1
ATOM 1565 C CA . GLY A 1 202 ? 5.244 -13.440 -5.519 1.00 66.00 202 GLY A CA 1
ATOM 1566 C C . GLY A 1 202 ? 6.243 -14.020 -4.515 1.00 66.00 202 GLY A C 1
ATOM 1567 O O . GLY A 1 202 ? 7.361 -13.529 -4.416 1.00 66.00 202 GLY A O 1
ATOM 1568 N N . ALA A 1 203 ? 5.892 -15.097 -3.809 1.00 71.00 203 ALA A N 1
ATOM 1569 C CA . ALA A 1 203 ? 6.790 -15.784 -2.879 1.00 71.00 203 ALA A CA 1
ATOM 1570 C C . ALA A 1 203 ? 7.914 -16.558 -3.593 1.00 71.00 203 ALA A C 1
ATOM 1572 O O . ALA A 1 203 ? 9.018 -16.705 -3.060 1.00 71.00 203 ALA A O 1
ATOM 1573 N N . ALA A 1 204 ? 7.658 -17.079 -4.795 1.00 71.06 204 ALA A N 1
ATOM 1574 C CA . ALA A 1 204 ? 8.701 -17.654 -5.641 1.00 71.06 204 ALA A CA 1
ATOM 1575 C C . ALA A 1 204 ? 9.675 -16.571 -6.138 1.00 71.06 204 ALA A C 1
ATOM 1577 O O . ALA A 1 204 ? 10.889 -16.765 -6.063 1.00 71.06 204 ALA A O 1
ATOM 1578 N N . GLU A 1 205 ? 9.158 -15.417 -6.560 1.00 66.69 205 GLU A N 1
ATOM 1579 C CA . GLU A 1 205 ? 9.967 -14.278 -7.001 1.00 66.69 205 GLU A CA 1
ATOM 1580 C C . GLU A 1 205 ? 10.743 -13.621 -5.851 1.00 66.69 205 GLU A C 1
ATOM 1582 O O . GLU A 1 205 ? 11.918 -13.332 -6.032 1.00 66.69 205 GLU A O 1
ATOM 1587 N N . ASP A 1 206 ? 10.171 -13.469 -4.649 1.00 66.38 206 ASP A N 1
ATOM 1588 C CA . ASP A 1 206 ? 10.892 -12.959 -3.466 1.00 66.38 206 ASP A CA 1
ATOM 1589 C C . ASP A 1 206 ? 12.129 -13.837 -3.159 1.00 66.38 206 ASP A C 1
ATOM 1591 O O . ASP A 1 206 ? 13.220 -13.318 -2.910 1.00 66.38 206 ASP A O 1
ATOM 1595 N N . ARG A 1 207 ? 11.996 -15.172 -3.256 1.00 73.75 207 ARG A N 1
ATOM 1596 C CA . ARG A 1 207 ? 13.126 -16.112 -3.102 1.00 73.75 207 ARG A CA 1
ATOM 1597 C C . ARG A 1 207 ? 14.167 -15.949 -4.207 1.00 73.75 207 ARG A C 1
ATOM 1599 O O . ARG A 1 207 ? 15.363 -15.923 -3.925 1.00 73.75 207 ARG A O 1
ATOM 1606 N N . ARG A 1 208 ? 13.718 -15.827 -5.457 1.00 68.62 208 ARG A N 1
ATOM 1607 C CA . ARG A 1 208 ? 14.594 -15.653 -6.623 1.00 68.62 208 ARG A CA 1
ATOM 1608 C C . ARG A 1 208 ? 15.350 -14.327 -6.573 1.00 68.62 208 ARG A C 1
ATOM 1610 O O . ARG A 1 208 ? 16.536 -14.285 -6.881 1.00 68.62 208 ARG A O 1
ATOM 1617 N N . PHE A 1 209 ? 14.675 -13.258 -6.164 1.00 57.91 209 PHE A N 1
ATOM 1618 C CA . PHE A 1 209 ? 15.254 -11.928 -6.038 1.00 57.91 209 PHE A CA 1
ATOM 1619 C C . PHE A 1 209 ? 16.295 -11.880 -4.919 1.00 57.91 209 PHE A C 1
ATOM 1621 O O . PHE A 1 209 ? 17.368 -11.324 -5.130 1.00 57.91 209 PHE A O 1
ATOM 1628 N N . GLY A 1 210 ? 16.027 -12.521 -3.773 1.00 65.31 210 GLY A N 1
ATOM 1629 C CA . GLY A 1 210 ? 17.021 -12.695 -2.708 1.00 65.31 210 GLY A CA 1
ATOM 1630 C C . GLY A 1 210 ? 18.302 -13.362 -3.219 1.00 65.31 210 GLY A C 1
ATOM 1631 O O . GLY A 1 210 ? 19.379 -12.790 -3.100 1.00 65.31 210 GLY A O 1
ATOM 1632 N N . GLN A 1 211 ? 18.174 -14.496 -3.921 1.00 72.56 211 GLN A N 1
ATOM 1633 C CA . GLN A 1 211 ? 19.318 -15.196 -4.527 1.00 72.56 211 GLN A CA 1
ATOM 1634 C C . GLN A 1 211 ? 20.101 -14.330 -5.524 1.00 72.56 211 GLN A C 1
ATOM 1636 O O . GLN A 1 211 ? 21.324 -14.429 -5.606 1.00 72.56 211 GLN A O 1
ATOM 1641 N N . TRP A 1 212 ? 19.408 -13.492 -6.298 1.00 58.78 212 TRP A N 1
ATOM 1642 C CA . TRP A 1 212 ? 20.043 -12.634 -7.298 1.00 58.78 212 TRP A CA 1
ATOM 1643 C C . TRP A 1 212 ? 20.834 -11.484 -6.664 1.00 58.78 212 TRP A C 1
ATOM 1645 O O . TRP A 1 212 ? 21.938 -11.180 -7.108 1.00 58.78 212 TRP A O 1
ATOM 1655 N N . VAL A 1 213 ? 20.291 -10.871 -5.606 1.00 56.88 213 VAL A N 1
ATOM 1656 C CA . VAL A 1 213 ? 20.981 -9.823 -4.838 1.00 56.88 213 VAL A CA 1
ATOM 1657 C C . VAL A 1 213 ? 22.215 -10.386 -4.133 1.00 56.88 213 VAL A C 1
ATOM 1659 O O . VAL A 1 213 ? 23.270 -9.759 -4.190 1.00 56.88 213 VAL A O 1
ATOM 1662 N N . ASP A 1 214 ? 22.107 -11.573 -3.535 1.00 64.56 214 ASP A N 1
ATOM 1663 C CA . ASP A 1 214 ? 23.214 -12.205 -2.809 1.00 64.56 214 ASP A CA 1
ATOM 1664 C C . ASP A 1 214 ? 24.322 -12.701 -3.757 1.00 64.56 214 ASP A C 1
ATOM 1666 O O . ASP A 1 214 ? 25.505 -12.627 -3.431 1.00 64.56 214 ASP A O 1
ATOM 1670 N N . GLY A 1 215 ? 23.963 -13.157 -4.962 1.00 56.59 215 GLY A N 1
ATOM 1671 C CA . GLY A 1 215 ? 24.918 -13.630 -5.969 1.00 56.59 215 GLY A CA 1
ATOM 1672 C C . GLY A 1 215 ? 25.691 -12.525 -6.698 1.00 56.59 215 GLY A C 1
ATOM 1673 O O . GLY A 1 215 ? 26.777 -12.785 -7.202 1.00 56.59 215 GLY A O 1
ATOM 1674 N N . ALA A 1 216 ? 25.168 -11.297 -6.749 1.00 50.44 216 ALA A N 1
ATOM 1675 C CA . ALA A 1 216 ? 25.835 -10.155 -7.386 1.00 50.44 216 ALA A CA 1
ATOM 1676 C C . ALA A 1 216 ? 26.869 -9.454 -6.477 1.00 50.44 216 ALA A C 1
ATOM 1678 O O . ALA A 1 216 ? 27.504 -8.489 -6.904 1.00 50.44 216 ALA A O 1
ATOM 1679 N N . GLY A 1 217 ? 26.998 -9.896 -5.220 1.00 46.09 217 GLY A N 1
ATOM 1680 C CA . GLY A 1 217 ? 27.899 -9.327 -4.214 1.00 46.09 217 GLY A CA 1
ATOM 1681 C C . GLY A 1 217 ? 29.246 -10.042 -4.041 1.00 46.09 217 GLY A C 1
ATOM 1682 O O . GLY A 1 217 ? 30.008 -9.613 -3.177 1.00 46.09 217 GLY A O 1
ATOM 1683 N N . ASN A 1 218 ? 29.532 -11.092 -4.823 1.00 41.50 218 ASN A N 1
ATOM 1684 C CA . ASN A 1 218 ? 30.812 -11.819 -4.838 1.00 41.50 218 ASN A CA 1
ATOM 1685 C C . ASN A 1 218 ? 31.597 -11.561 -6.125 1.00 41.50 218 ASN A C 1
ATOM 1687 O O . ASN A 1 218 ? 30.987 -11.666 -7.212 1.00 41.50 218 ASN A O 1
#

pLDDT: mean 77.88, std 18.1, range [31.27, 98.38]